Protein 3CIT (pdb70)

CATH classification: 3.30.450.40

Nearest PDB structures (foldseek):
  3cit-assembly1_A-2  TM=1.007E+00  e=3.094E-28  Pseudomonas syringae pv. tomato str. DC3000
  3cit-assembly1_B-2  TM=9.370E-01  e=2.355E-20  Pseudomonas syringae pv. tomato str. DC3000
  3ibj-assembly1_A  TM=6.709E-01  e=6.699E-04  Homo sapiens
  3ibj-assembly1_B  TM=6.164E-01  e=1.720E-03  Homo sapiens
  1mc0-assembly1_A  TM=5.663E-01  e=2.167E-02  Mus musculus

Foldseek 3Di:
DVVVVVVLVVVLVCLQVVLLVCLVVDDLLVLAVLLVSLCPNQDFWKWKWFVPVAIDTRDITHDPVLVVPDDGHDDFPDDAKDWAADPPGQFRIKIWAFEDEPDRTTGMIIIHTDRDDDPPPDVSSRVSSNVSSPSSNHSVVVVVVVVVVVVVD/DVVVVVVLVVLLVCLLVVLVVVVVVDDDLVLQSNLVSLQVSVDFKKFKWFDDCVDIDTSYITDDPVLVVQDDDQQAADKDWAADPPGQFGIKIWHFQCDDDHGGRIIIIHTHRDDDDDDDPVSRVSSNVSSPVVSVVVVVVVVVVVVD

InterPro domains:
  IPR003594 Histidine kinase/HSP90-like ATPase domain [PF02518] (294-387)
  IPR011712 Signal transduction histidine kinase, subgroup 3, dimerisation and phosphoacceptor domain [PF07730] (189-256)
  IPR029016 GAF-like domain superfamily [G3DSA:3.30.450.40] (15-174)
  IPR036890 Histidine kinase/HSP90-like ATPase superfamily [G3DSA:3.30.565.10] (259-387)
  IPR036890 Histidine kinase/HSP90-like ATPase superfamily [SSF55874] (269-386)
  IPR050482 Sensor Histidine Kinase Two-Component System [PTHR24421] (152-389)

Sequence (301 aa):
NAYRQSQSRAARLRLLVDTGQELIQLPPEARKCVLQRACAFVADHGLLLEWGNGVQQTTARHGSKERLSTLETTADPLAIGPQWLERPGTHLPCVLLLPLRGADEEGSFGTLVLANSVAISAPDGEEDIESLQLLATLLAAHLENNRLLEALVARRDNAYRQSQSSRAARRLRLLVDTGQELIQQLPPEARRKCVLQRACAFVADHGLLLEWGANGVQTTARHGSKERLSTLADPLAIGPQWLERPGTHLPCVLLLPLRGADEGSFGTLVLANSVAISAPDGEDIESLQLLATLLAAHLENNRRLLEALV

Structure (mmCIF, N/CA/C/O backbone):
data_3CIT
#
_entry.id   3CIT
#
_cell.length_a   107.471
_cell.length_b   107.471
_cell.length_c   67.698
_cell.angle_alpha   90.000
_cell.angle_beta   90.000
_cell.angle_gamma   120.000
#
_symmetry.space_group_name_H-M   'P 32 2 1'
#
loop_
_entity.id
_entity.type
_entity.pdbx_description
1 polymer 'Sensor histidine kinase'
2 non-polymer 'SULFATE ION'
3 non-polymer 1,2-ETHANEDIOL
4 non-polymer GLYCEROL
5 non-polymer BETA-MERCAPTOETHANOL
6 water water
#
loop_
_atom_site.group_PDB
_atom_site.id
_atom_site.type_symbol
_atom_site.label_atom_id
_atom_site.label_alt_id
_atom_site.label_comp_id
_atom_site.label_asym_id
_atom_site.label_entity_id
_atom_site.label_seq_id
_atom_site.pdbx_PDB_ins_code
_atom_site.Cartn_x
_atom_site.Cartn_y
_atom_site.Cartn_z
_atom_site.occupancy
_atom_site.B_iso_or_equiv
_atom_site.auth_seq_id
_atom_site.auth_comp_id
_atom_site.auth_asym_id
_atom_site.auth_atom_id
_atom_site.pdbx_PDB_model_num
ATOM 1 N N . ASN A 1 2 ? 74.166 64.776 -13.034 1.00 45.68 16 ASN A N 1
ATOM 2 C CA . ASN A 1 2 ? 74.569 66.037 -12.348 1.00 44.95 16 ASN A CA 1
ATOM 3 C C . ASN A 1 2 ? 75.887 65.806 -11.612 1.00 44.67 16 ASN A C 1
ATOM 4 O O . ASN A 1 2 ? 76.005 64.868 -10.813 1.00 44.41 16 ASN A O 1
ATOM 9 N N . ALA A 1 3 ? 76.877 66.654 -11.887 1.00 43.95 17 ALA A N 1
ATOM 10 C CA . ALA A 1 3 ? 78.222 66.477 -11.326 1.00 43.39 17 ALA A CA 1
ATOM 11 C C . ALA A 1 3 ? 78.235 66.564 -9.792 1.00 42.76 17 ALA A C 1
ATOM 12 O O . ALA A 1 3 ? 78.871 65.737 -9.117 1.00 42.25 17 ALA A O 1
ATOM 14 N N . TYR A 1 4 ? 77.550 67.576 -9.256 1.00 41.82 18 TYR A N 1
ATOM 15 C CA . TYR A 1 4 ? 77.512 67.805 -7.815 1.00 41.35 18 TYR A CA 1
ATOM 16 C C . TYR A 1 4 ? 76.905 66.609 -7.091 1.00 39.86 18 TYR A C 1
ATOM 17 O O . TYR A 1 4 ? 77.432 66.162 -6.083 1.00 39.03 18 TYR A O 1
ATOM 26 N N . ARG A 1 5 ? 75.776 66.134 -7.606 1.00 38.18 19 ARG A N 1
ATOM 27 C CA . ARG A 1 5 ? 75.058 65.029 -6.988 1.00 37.53 19 ARG A CA 1
ATOM 28 C C . ARG A 1 5 ? 75.876 63.739 -7.047 1.00 36.34 19 ARG A C 1
ATOM 29 O O . ARG A 1 5 ? 75.925 62.995 -6.072 1.00 35.59 19 ARG A O 1
ATOM 37 N N . GLN A 1 6 ? 76.516 63.481 -8.185 1.00 35.29 20 GLN A N 1
ATOM 38 C CA . GLN A 1 6 ? 77.357 62.294 -8.309 1.00 34.75 20 GLN A CA 1
ATOM 39 C C . GLN A 1 6 ? 78.553 62.368 -7.341 1.00 33.22 20 GLN A C 1
ATOM 40 O O . GLN A 1 6 ? 78.867 61.386 -6.686 1.00 32.09 20 GLN A O 1
ATOM 46 N N . SER A 1 7 ? 79.203 63.529 -7.254 1.00 31.64 21 SER A N 1
ATOM 47 C CA . SER A 1 7 ? 80.306 63.719 -6.283 1.00 30.47 21 SER A CA 1
ATOM 48 C C . SER A 1 7 ? 79.801 63.466 -4.853 1.00 29.21 21 SER A C 1
ATOM 49 O O . SER A 1 7 ? 80.421 62.756 -4.093 1.00 27.82 21 SER A O 1
ATOM 52 N N . GLN A 1 8 ? 78.645 64.019 -4.496 1.00 28.95 22 GLN A N 1
ATOM 53 C CA . GLN A 1 8 ? 78.069 63.790 -3.160 1.00 28.31 22 GLN A CA 1
ATOM 54 C C . GLN A 1 8 ? 77.654 62.319 -2.905 1.00 27.33 22 GLN A C 1
ATOM 55 O O . GLN A 1 8 ? 77.813 61.786 -1.807 1.00 25.71 22 GLN A O 1
ATOM 61 N N . SER A 1 9 ? 77.110 61.662 -3.920 1.00 26.76 23 SER A N 1
ATOM 62 C CA . SER A 1 9 ? 76.829 60.236 -3.792 1.00 26.00 23 SER A CA 1
ATOM 63 C C . SER A 1 9 ? 78.100 59.433 -3.623 1.00 24.56 23 SER A C 1
ATOM 64 O O . SER A 1 9 ? 78.120 58.463 -2.850 1.00 23.10 23 SER A O 1
ATOM 67 N N . ARG A 1 10 ? 79.156 59.826 -4.343 1.00 23.08 24 ARG A N 1
ATOM 68 C CA . ARG A 1 10 ? 80.415 59.131 -4.229 1.00 22.73 24 ARG A CA 1
ATOM 69 C C . ARG A 1 10 ? 81.020 59.346 -2.832 1.00 22.29 24 ARG A C 1
ATOM 70 O O . ARG A 1 10 ? 81.5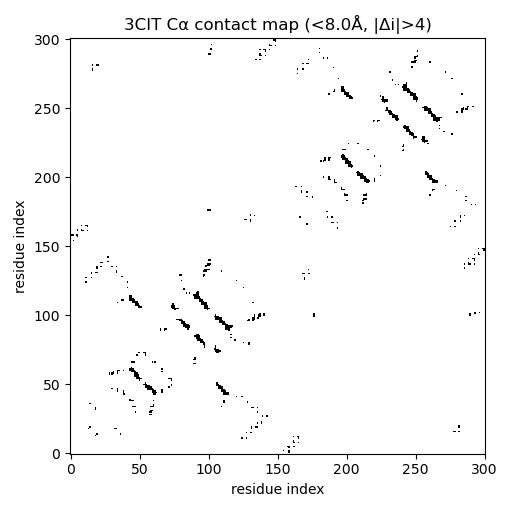63 58.417 -2.255 1.00 22.22 24 ARG A O 1
ATOM 78 N N . ALA A 1 11 ? 80.900 60.543 -2.278 1.00 21.62 25 ALA A N 1
ATOM 79 C CA . ALA A 1 11 ? 81.319 60.770 -0.883 1.00 21.30 25 ALA A CA 1
ATOM 80 C C . ALA A 1 11 ? 80.584 59.839 0.090 1.00 21.27 25 ALA A C 1
ATOM 81 O O . ALA A 1 11 ? 81.215 59.247 0.982 1.00 21.21 25 ALA A O 1
ATOM 83 N N . ALA A 1 12 ? 79.272 59.659 -0.096 1.00 21.55 26 ALA A N 1
ATOM 84 C CA . ALA A 1 12 ? 78.451 58.763 0.760 1.00 21.23 26 ALA A CA 1
ATOM 85 C C . ALA A 1 12 ? 78.871 57.289 0.673 1.00 22.13 26 ALA A C 1
ATOM 86 O O . ALA A 1 12 ? 78.917 56.565 1.697 1.00 20.57 26 ALA A O 1
ATOM 88 N N . ARG A 1 13 ? 79.203 56.847 -0.543 1.00 22.40 27 ARG A N 1
ATOM 89 C CA . ARG A 1 13 ? 79.730 55.481 -0.782 1.00 22.13 27 ARG A CA 1
ATOM 90 C C . ARG A 1 13 ? 81.072 55.288 -0.101 1.00 22.85 27 ARG A C 1
ATOM 91 O O . ARG A 1 13 ? 81.293 54.279 0.578 1.00 22.15 27 ARG A O 1
ATOM 99 N N . LEU A 1 14 ? 81.952 56.286 -0.230 1.00 22.04 28 LEU A N 1
ATOM 100 C CA . LEU A 1 14 ? 83.248 56.236 0.456 1.00 22.47 28 LEU A CA 1
ATOM 101 C C . LEU A 1 14 ? 83.104 56.230 1.979 1.00 22.74 28 LEU A C 1
ATOM 102 O O . LEU A 1 14 ? 83.795 55.480 2.662 1.00 23.06 28 LEU A O 1
ATOM 107 N N . ARG A 1 15 ? 82.216 57.058 2.515 1.00 23.71 29 ARG A N 1
ATOM 108 C CA . ARG A 1 15 ? 81.977 57.053 3.962 1.00 24.74 29 ARG A CA 1
ATOM 109 C C . ARG A 1 15 ? 81.539 55.679 4.426 1.00 24.17 29 ARG A C 1
ATOM 110 O O . ARG A 1 15 ? 82.031 55.185 5.431 1.00 24.39 29 ARG A O 1
ATOM 118 N N . LEU A 1 16 ? 80.595 55.073 3.710 1.00 24.65 30 LEU A N 1
ATOM 119 C CA . LEU A 1 16 ? 80.064 53.743 4.048 1.00 24.70 30 LEU A CA 1
ATOM 120 C C . LEU A 1 16 ? 81.210 52.733 4.135 1.00 24.11 30 LEU A C 1
ATOM 121 O O . LEU A 1 16 ? 81.338 51.980 5.118 1.00 23.56 30 LEU A O 1
ATOM 126 N N . LEU A 1 17 ? 82.040 52.734 3.115 1.00 22.27 31 LEU A N 1
ATOM 127 C CA . LEU A 1 17 ? 83.138 51.785 2.998 1.00 22.36 31 LEU A CA 1
ATOM 128 C C . LEU A 1 17 ? 84.260 52.021 4.033 1.00 21.78 31 LEU A C 1
ATOM 129 O O . LEU A 1 17 ? 84.639 51.094 4.738 1.00 22.83 31 LEU A O 1
ATOM 134 N N . VAL A 1 18 ? 84.790 53.237 4.097 1.00 22.57 32 VAL A N 1
ATOM 135 C CA . VAL A 1 18 ? 85.859 53.558 5.036 1.00 22.86 32 VAL A CA 1
ATOM 136 C C . VAL A 1 18 ? 85.376 53.409 6.469 1.00 23.75 32 VAL A C 1
ATOM 137 O O . VAL A 1 18 ? 86.009 52.712 7.270 1.00 24.60 32 VAL A O 1
ATOM 141 N N . ASP A 1 19 ? 84.234 53.998 6.795 1.00 24.47 33 ASP A N 1
ATOM 142 C CA . ASP A 1 19 ? 83.750 53.960 8.159 1.00 25.43 33 ASP A CA 1
ATOM 143 C C . ASP A 1 19 ? 83.408 52.537 8.613 1.00 26.10 33 ASP A C 1
ATOM 144 O O . ASP A 1 19 ? 83.789 52.125 9.717 1.00 25.01 33 ASP A O 1
ATOM 149 N N . THR A 1 20 ? 82.703 51.784 7.776 1.00 25.86 34 THR A N 1
ATOM 150 C CA . THR A 1 20 ? 82.327 50.414 8.157 1.00 26.58 34 THR A CA 1
ATOM 151 C C . THR A 1 20 ? 83.544 49.467 8.130 1.00 27.47 34 THR A C 1
ATOM 152 O O . THR A 1 20 ? 83.718 48.604 9.001 1.00 26.16 34 THR A O 1
ATOM 156 N N . GLY A 1 21 ? 84.411 49.650 7.156 1.00 28.25 35 GLY A N 1
ATOM 157 C CA . GLY A 1 21 ? 85.609 48.850 7.080 1.00 30.40 35 GLY A CA 1
ATOM 158 C C . GLY A 1 21 ? 86.503 49.048 8.290 1.00 31.51 35 GLY A C 1
ATOM 159 O O . GLY A 1 21 ? 87.124 48.084 8.745 1.00 33.53 35 GLY A O 1
ATOM 160 N N . GLN A 1 22 ? 86.559 50.272 8.812 1.00 32.09 36 GLN A N 1
ATOM 161 C CA . GLN A 1 22 ? 87.356 50.593 10.007 1.00 33.81 36 GLN A CA 1
ATOM 162 C C . GLN A 1 22 ? 86.744 49.896 11.213 1.00 33.98 36 GLN A C 1
ATOM 163 O O . GLN A 1 22 ? 87.455 49.341 12.066 1.00 34.44 36 GLN A O 1
ATOM 169 N N . GLU A 1 23 ? 85.424 49.932 11.292 1.00 33.85 37 GLU A N 1
ATOM 170 C CA . GLU A 1 23 ? 84.719 49.382 12.438 1.00 34.39 37 GLU A CA 1
ATOM 171 C C . GLU A 1 23 ? 84.717 47.878 12.512 1.00 33.62 37 GLU A C 1
ATOM 172 O O . GLU A 1 23 ? 84.736 47.333 13.608 1.00 32.28 37 GLU A O 1
ATOM 178 N N . LEU A 1 24 ? 84.679 47.208 11.358 1.00 33.03 38 LEU A N 1
ATOM 179 C CA . LEU A 1 24 ? 84.754 45.750 11.327 1.00 33.81 38 LEU A CA 1
ATOM 180 C C . LEU A 1 24 ? 85.965 45.221 12.073 1.00 34.21 38 LEU A C 1
ATOM 181 O O . LEU A 1 24 ? 85.881 44.165 12.678 1.00 34.81 38 LEU A O 1
ATOM 186 N N . ILE A 1 25 ? 87.069 45.963 12.028 1.00 34.99 39 ILE A N 1
ATOM 187 C CA . ILE A 1 25 ? 88.313 45.563 12.673 1.00 35.64 39 ILE A CA 1
ATOM 188 C C . ILE A 1 25 ? 88.058 45.470 14.188 1.00 36.19 39 ILE A C 1
ATOM 189 O O . ILE A 1 25 ? 88.497 44.535 14.851 1.00 37.44 39 ILE A O 1
ATOM 194 N N . GLN A 1 26 ? 87.298 46.431 14.704 1.00 36.04 40 GLN A N 1
ATOM 195 C CA . GLN A 1 26 ? 87.010 46.559 16.143 1.00 35.52 40 GLN A CA 1
ATOM 196 C C . GLN A 1 26 ? 86.012 45.559 16.758 1.00 35.06 40 GLN A C 1
ATOM 197 O O . GLN A 1 26 ? 86.031 45.340 17.980 1.00 34.09 40 GLN A O 1
ATOM 203 N N . LEU A 1 27 ? 85.142 44.975 15.940 1.00 33.89 41 LEU A N 1
ATOM 204 C CA . LEU A 1 27 ? 83.961 44.257 16.428 1.00 33.91 41 LEU A CA 1
ATOM 205 C C . LEU A 1 27 ? 84.081 42.729 16.418 1.00 34.04 41 LEU A C 1
ATOM 206 O O . LEU A 1 27 ? 84.738 42.159 15.540 1.00 33.98 41 LEU A O 1
ATOM 211 N N . PRO A 1 28 ? 83.375 42.053 17.356 1.00 33.68 42 PRO A N 1
ATOM 212 C CA . PRO A 1 28 ? 83.240 40.608 17.290 1.00 33.54 42 PRO A CA 1
ATOM 213 C C . PRO A 1 28 ? 82.322 40.186 16.143 1.00 33.66 42 PRO A C 1
ATOM 214 O O . PRO A 1 28 ? 81.499 40.987 15.699 1.00 32.90 42 PRO A O 1
ATOM 218 N N . PRO A 1 29 ? 82.436 38.926 15.692 1.00 33.67 43 PRO A N 1
ATOM 219 C CA . PRO A 1 29 ? 81.679 38.430 14.542 1.00 33.47 43 PRO A CA 1
ATOM 220 C C . PRO A 1 29 ? 80.182 38.706 14.539 1.00 33.39 43 PRO A C 1
ATOM 221 O O . PRO A 1 29 ? 79.670 39.139 13.513 1.00 32.45 43 PRO A O 1
ATOM 225 N N . GLU A 1 30 ? 79.471 38.473 15.644 1.00 32.36 44 GLU A N 1
ATOM 226 C CA . GLU A 1 30 ? 78.029 38.731 15.617 1.00 33.02 44 GLU A CA 1
ATOM 227 C C . GLU A 1 30 ? 77.744 40.203 15.384 1.00 31.29 44 GLU A C 1
ATOM 228 O O . GLU A 1 30 ? 76.824 40.549 14.616 1.00 30.79 44 GLU A O 1
ATOM 234 N N . ALA A 1 31 ? 78.541 41.056 16.034 1.00 29.55 45 ALA A N 1
ATOM 235 C CA . ALA A 1 31 ? 78.427 42.500 15.859 1.00 28.70 45 ALA A CA 1
ATOM 236 C C . ALA A 1 31 ? 78.791 42.919 14.441 1.00 27.90 45 ALA A C 1
ATOM 237 O O . ALA A 1 31 ? 78.143 43.808 13.876 1.00 27.16 45 ALA A O 1
ATOM 247 N N . ARG A 1 33 ? 78.381 41.202 11.697 1.00 26.17 47 ARG A N 1
ATOM 248 C CA . ARG A 1 33 ? 77.309 40.789 10.804 1.00 26.37 47 ARG A CA 1
ATOM 249 C C . ARG A 1 33 ? 76.113 41.741 10.874 1.00 26.16 47 ARG A C 1
ATOM 250 O O . ARG A 1 33 ? 75.626 42.195 9.858 1.00 24.51 47 ARG A O 1
ATOM 258 N N . LYS A 1 34 ? 75.669 42.054 12.080 1.00 26.91 48 LYS A N 1
ATOM 259 C CA . LYS A 1 34 ? 74.564 43.004 12.269 1.00 27.93 48 LYS A CA 1
ATOM 260 C C . LYS A 1 34 ? 74.892 44.386 11.744 1.00 26.46 48 LYS A C 1
ATOM 261 O O . LYS A 1 34 ? 74.037 45.037 11.186 1.00 25.84 48 LYS A O 1
ATOM 267 N N . CYS A 1 35 ? 76.125 44.830 11.922 1.00 26.18 49 CYS A N 1
ATOM 268 C CA . CYS A 1 35 ? 76.523 46.173 11.492 1.00 25.66 49 CYS A CA 1
ATOM 269 C C . CYS A 1 35 ? 76.447 46.294 9.975 1.00 23.74 49 CYS A C 1
ATOM 270 O O . CYS A 1 35 ? 75.859 47.236 9.446 1.00 23.09 49 CYS A O 1
ATOM 273 N N . VAL A 1 36 ? 77.049 45.337 9.283 1.00 21.36 50 VAL A N 1
ATOM 274 C CA . VAL A 1 36 ? 77.068 45.373 7.835 1.00 21.84 50 VAL A CA 1
ATOM 275 C C . VAL A 1 36 ? 75.665 45.214 7.291 1.00 21.22 50 VAL A C 1
ATOM 276 O O . VAL A 1 36 ? 75.267 45.941 6.385 1.00 20.58 50 VAL A O 1
ATOM 280 N N . LEU A 1 37 ? 74.884 44.280 7.827 1.00 22.47 51 LEU A N 1
ATOM 281 C CA . LEU A 1 37 ? 73.537 44.114 7.289 1.00 22.83 51 LEU A CA 1
ATOM 282 C C . LEU A 1 37 ? 72.683 45.380 7.475 1.00 22.51 51 LEU A C 1
ATOM 283 O O . LEU A 1 37 ? 72.059 45.866 6.512 1.00 23.91 51 LEU A O 1
ATOM 288 N N . GLN A 1 38 ? 72.685 45.939 8.678 1.00 23.41 52 GLN A N 1
ATOM 289 C CA . GLN A 1 38 ? 71.907 47.130 8.966 1.00 24.69 52 GLN A CA 1
ATOM 290 C C . GLN A 1 38 ? 72.319 48.300 8.086 1.00 23.94 52 GLN A C 1
ATOM 291 O O . GLN A 1 38 ? 71.464 49.009 7.502 1.00 24.23 52 GLN A O 1
ATOM 297 N N . ARG A 1 39 ? 73.623 48.522 7.981 1.00 23.24 53 ARG A N 1
ATOM 298 C CA . ARG A 1 39 ? 74.115 49.642 7.160 1.00 23.11 53 ARG A CA 1
ATOM 299 C C . ARG A 1 39 ? 73.835 49.465 5.672 1.00 22.42 53 ARG A C 1
ATOM 300 O O . ARG A 1 39 ? 73.515 50.440 4.983 1.00 21.39 53 ARG A O 1
ATOM 308 N N . ALA A 1 40 ? 73.974 48.228 5.178 1.00 21.43 54 ALA A N 1
ATOM 309 C CA . ALA A 1 40 ? 73.707 47.915 3.793 1.00 21.53 54 ALA A CA 1
ATOM 310 C C . ALA A 1 40 ? 72.228 48.141 3.481 1.00 21.02 54 ALA A C 1
ATOM 311 O O . ALA A 1 40 ? 71.900 48.813 2.510 1.00 21.89 54 ALA A O 1
ATOM 313 N N . CYS A 1 41 ? 71.330 47.613 4.310 1.00 21.49 55 CYS A N 1
ATOM 314 C CA . CYS A 1 41 ? 69.902 47.866 4.124 1.00 21.54 55 CYS A CA 1
ATOM 315 C C . CYS A 1 41 ? 69.565 49.363 4.106 1.00 22.02 55 CYS A C 1
ATOM 316 O O . CYS A 1 41 ? 68.851 49.815 3.209 1.00 24.21 55 CYS A O 1
ATOM 319 N N . ALA A 1 42 ? 70.090 50.126 5.057 1.00 21.17 56 ALA A N 1
ATOM 320 C CA . ALA A 1 42 ? 69.819 51.547 5.149 1.00 21.61 56 ALA A CA 1
ATOM 321 C C . ALA A 1 42 ? 70.333 52.290 3.928 1.00 22.24 56 ALA A C 1
ATOM 322 O O . ALA A 1 42 ? 69.668 53.206 3.417 1.00 21.89 56 ALA A O 1
ATOM 324 N N . PHE A 1 43 ? 71.505 51.876 3.460 1.00 21.19 57 PHE A N 1
ATOM 325 C CA . PHE A 1 43 ? 72.224 52.586 2.395 1.00 21.77 57 PHE A CA 1
ATOM 326 C C . PHE A 1 43 ? 71.402 52.660 1.116 1.00 20.98 57 PHE A C 1
ATOM 327 O O . PHE A 1 43 ? 71.395 53.671 0.441 1.00 20.89 57 PHE A O 1
ATOM 335 N N . VAL A 1 44 ? 70.666 51.595 0.828 1.00 21.14 58 VAL A N 1
ATOM 336 C CA . VAL A 1 44 ? 69.851 51.521 -0.389 1.00 21.54 58 VAL A CA 1
ATOM 337 C C . VAL A 1 44 ? 68.344 51.496 -0.106 1.00 21.71 58 VAL A C 1
ATOM 338 O O . VAL A 1 44 ? 67.557 51.171 -0.992 1.00 22.08 58 VAL A O 1
ATOM 342 N N . ALA A 1 45 ? 67.972 51.850 1.119 1.00 21.79 59 ALA A N 1
ATOM 343 C CA . ALA A 1 45 ? 66.592 51.977 1.548 1.00 22.38 59 ALA A CA 1
ATOM 344 C C . ALA A 1 45 ? 65.820 50.675 1.271 1.00 22.63 59 ALA A C 1
ATOM 345 O O . ALA A 1 45 ? 64.703 50.708 0.776 1.00 23.96 59 ALA A O 1
ATOM 355 N N . ASP A 1 47 ? 64.137 47.412 3.094 1.00 22.50 61 ASP A N 1
ATOM 356 C CA . ASP A 1 47 ? 63.598 47.250 4.444 1.00 22.06 61 ASP A CA 1
ATOM 357 C C . ASP A 1 47 ? 63.779 45.894 5.097 1.00 22.04 61 ASP A C 1
ATOM 358 O O . ASP A 1 47 ? 63.401 45.741 6.252 1.00 20.33 61 ASP A O 1
ATOM 363 N N . HIS A 1 48 ? 64.381 44.932 4.384 1.00 20.16 62 HIS A N 1
ATOM 364 C CA . HIS A 1 48 ? 64.662 43.597 4.929 1.00 21.36 62 HIS A CA 1
ATOM 365 C C . HIS A 1 48 ? 66.035 43.133 4.486 1.00 21.31 62 HIS A C 1
ATOM 366 O O . HIS A 1 48 ? 66.548 43.567 3.452 1.00 20.83 62 HIS A O 1
ATOM 373 N N . GLY A 1 49 ? 66.608 42.214 5.251 1.00 22.15 63 GLY A N 1
ATOM 374 C CA . GLY A 1 49 ? 67.838 41.595 4.839 1.00 20.87 63 GLY A CA 1
ATOM 375 C C . GLY A 1 49 ? 68.204 40.442 5.715 1.00 21.39 63 GLY A C 1
ATOM 376 O O . GLY A 1 49 ? 67.711 40.290 6.847 1.00 20.70 63 GLY A O 1
ATOM 377 N N . LEU A 1 50 ? 69.039 39.582 5.179 1.00 20.97 64 LEU A N 1
ATOM 378 C CA . LEU A 1 50 ? 69.656 38.576 5.998 1.00 21.89 64 LEU A CA 1
ATOM 379 C C . LEU A 1 50 ? 71.065 38.269 5.492 1.00 20.98 64 LEU A C 1
ATOM 380 O O . LEU A 1 50 ? 71.464 38.674 4.394 1.00 20.25 64 LEU A O 1
ATOM 385 N N . LEU A 1 51 ? 71.808 37.570 6.331 1.00 21.17 65 LEU A N 1
ATOM 386 C CA . LEU A 1 51 ? 73.100 37.028 5.974 1.00 21.54 65 LEU A CA 1
ATOM 387 C C . LEU A 1 51 ? 73.041 35.501 6.069 1.00 21.65 65 LEU A C 1
ATOM 388 O O . LEU A 1 51 ? 72.583 34.937 7.071 1.00 21.75 65 LEU A O 1
ATOM 393 N N . LEU A 1 52 ? 73.484 34.844 5.000 1.00 21.85 66 LEU A N 1
ATOM 394 C CA . LEU A 1 52 ? 73.512 33.394 4.918 1.00 21.47 66 LEU A CA 1
ATOM 395 C C . LEU A 1 52 ? 74.961 32.971 4.891 1.00 21.68 66 LEU A C 1
ATOM 396 O O . LEU A 1 52 ? 75.756 33.577 4.185 1.00 20.74 66 LEU A O 1
ATOM 401 N N . GLU A 1 53 ? 75.304 31.931 5.634 1.00 21.78 67 GLU A N 1
ATOM 402 C CA . GLU A 1 53 ? 76.642 31.366 5.598 1.00 23.49 67 GLU A CA 1
ATOM 403 C C . GLU A 1 53 ? 76.573 29.840 5.576 1.00 23.70 67 GLU A C 1
ATOM 404 O O . GLU A 1 53 ? 75.655 29.240 6.139 1.00 23.26 67 GLU A O 1
ATOM 410 N N . TRP A 1 54 ? 77.520 29.230 4.878 1.00 24.42 68 TRP A N 1
ATOM 411 C CA . TRP A 1 54 ? 77.583 27.762 4.750 1.00 26.37 68 TRP A CA 1
ATOM 412 C C . TRP A 1 54 ? 79.037 27.283 4.742 1.00 27.53 68 TRP A C 1
ATOM 413 O O . TRP A 1 54 ? 79.938 28.043 4.487 1.00 28.07 68 TRP A O 1
ATOM 424 N N . GLY A 1 55 ? 79.251 26.015 5.037 1.00 29.85 69 GLY A N 1
ATOM 425 C CA . GLY A 1 55 ? 80.591 25.420 5.043 1.00 30.72 69 GLY A CA 1
ATOM 426 C C . GLY A 1 55 ? 80.603 24.270 4.051 1.00 32.74 69 GLY A C 1
ATOM 427 O O . GLY A 1 55 ? 79.854 24.330 3.046 1.00 34.95 69 GLY A O 1
ATOM 428 N N . ASN A 1 58 ? 76.843 23.139 9.758 1.00 40.54 72 ASN A N 1
ATOM 429 C CA . ASN A 1 58 ? 76.598 22.411 8.505 1.00 39.62 72 ASN A CA 1
ATOM 430 C C . ASN A 1 58 ? 75.389 22.958 7.732 1.00 39.52 72 ASN A C 1
ATOM 431 O O . ASN A 1 58 ? 74.371 23.355 8.326 1.00 40.87 72 ASN A O 1
ATOM 433 N N . GLY A 1 59 ? 75.504 22.960 6.400 1.00 37.79 73 GLY A N 1
ATOM 434 C CA . GLY A 1 59 ? 74.459 23.477 5.514 1.00 36.22 73 GLY A CA 1
ATOM 435 C C . GLY A 1 59 ? 74.373 24.978 5.654 1.00 33.57 73 GLY A C 1
ATOM 436 O O . GLY A 1 59 ? 75.288 25.606 6.186 1.00 33.05 73 GLY A O 1
ATOM 437 N N . VAL A 1 60 ? 73.262 25.547 5.212 1.00 31.01 74 VAL A N 1
ATOM 438 C CA . VAL A 1 60 ? 73.098 26.999 5.229 1.00 29.01 74 VAL A CA 1
ATOM 439 C C . VAL A 1 60 ? 72.571 27.433 6.588 1.00 28.14 74 VAL A C 1
ATOM 440 O O . VAL A 1 60 ? 71.627 26.830 7.127 1.00 28.07 74 VAL A O 1
ATOM 444 N N A GLN A 1 61 ? 73.185 28.457 7.151 0.60 27.23 75 GLN A N 1
ATOM 445 N N B GLN A 1 61 ? 73.236 28.428 7.167 0.40 27.24 75 GLN A N 1
ATOM 446 C CA A GLN A 1 61 ? 72.732 29.038 8.402 0.60 26.81 75 GLN A CA 1
ATOM 447 C CA B GLN A 1 61 ? 72.796 29.087 8.393 0.40 26.85 75 GLN A CA 1
ATOM 448 C C A GLN A 1 61 ? 72.488 30.530 8.173 0.60 26.18 75 GLN A C 1
ATOM 449 C C B GLN A 1 61 ? 72.416 30.525 8.056 0.40 26.16 75 GLN A C 1
ATOM 450 O O A GLN A 1 61 ? 73.276 31.175 7.504 0.60 24.57 75 GLN A O 1
ATOM 451 O O B GLN A 1 61 ? 73.032 31.130 7.189 0.40 25.15 75 GLN A O 1
ATOM 462 N N . THR A 1 62 ? 71.393 31.043 8.734 1.00 25.41 76 THR A N 1
ATOM 463 C CA . THR A 1 62 ? 71.055 32.463 8.700 1.00 25.54 76 THR A CA 1
ATOM 464 C C . THR A 1 62 ? 71.716 33.097 9.915 1.00 24.93 76 THR A C 1
ATOM 465 O O . THR A 1 62 ? 71.371 32.787 11.044 1.00 24.32 76 THR A O 1
ATOM 469 N N . THR A 1 63 ? 72.710 33.943 9.696 1.00 23.87 77 THR A N 1
ATOM 470 C CA . THR A 1 63 ? 73.534 34.432 10.780 1.00 23.69 77 THR A CA 1
ATOM 471 C C . THR A 1 63 ? 73.225 35.849 11.247 1.00 24.28 77 THR A C 1
ATOM 472 O O . THR A 1 63 ? 73.785 36.313 12.253 1.00 25.35 77 THR A O 1
ATOM 476 N N . ALA A 1 64 ? 72.370 36.553 10.516 1.00 23.77 78 ALA A N 1
ATOM 477 C CA . ALA A 1 64 ? 71.912 37.902 10.865 1.00 23.52 78 ALA A CA 1
ATOM 478 C C . ALA A 1 64 ? 70.628 38.177 10.094 1.00 23.67 78 ALA A C 1
ATOM 479 O O . ALA A 1 64 ? 70.419 37.612 9.023 1.00 21.54 78 ALA A O 1
ATOM 481 N N . ARG A 1 65 ? 69.753 38.992 10.676 1.00 23.16 79 ARG A N 1
ATOM 482 C CA . ARG A 1 65 ? 68.480 39.353 10.047 1.00 24.07 79 ARG A CA 1
ATOM 483 C C . ARG A 1 65 ? 68.196 40.801 10.320 1.00 23.21 79 ARG A C 1
ATOM 484 O O . ARG A 1 65 ? 68.577 41.332 11.362 1.00 22.71 79 ARG A O 1
ATOM 492 N N . HIS A 1 66 ? 67.473 41.409 9.410 1.00 21.90 80 HIS A N 1
ATOM 493 C CA . HIS A 1 66 ? 67.018 42.761 9.546 1.00 22.36 80 HIS A CA 1
ATOM 494 C C . HIS A 1 66 ? 65.626 42.841 8.958 1.00 22.52 80 HIS A C 1
ATOM 495 O O . HIS A 1 66 ? 65.392 42.331 7.866 1.00 22.15 80 HIS A O 1
ATOM 502 N N . GLY A 1 67 ? 64.675 43.404 9.697 1.00 21.65 81 GLY A N 1
ATOM 503 C CA . GLY A 1 67 ? 63.295 43.457 9.221 1.00 22.24 81 GLY A CA 1
ATOM 504 C C . GLY A 1 67 ? 62.491 42.249 9.673 1.00 22.57 81 GLY A C 1
ATOM 505 O O . GLY A 1 67 ? 62.988 41.392 10.398 1.00 22.51 81 GLY A O 1
ATOM 506 N N . SER A 1 68 ? 61.243 42.169 9.254 1.00 23.44 82 SER A N 1
ATOM 507 C CA . SER A 1 68 ? 60.358 41.171 9.825 1.00 25.02 82 SER A CA 1
ATOM 508 C C . SER A 1 68 ? 60.828 39.764 9.500 1.00 24.44 82 SER A C 1
ATOM 509 O O . SER A 1 68 ? 61.041 39.419 8.343 1.00 23.34 82 SER A O 1
ATOM 512 N N . LYS A 1 69 ? 60.937 38.946 10.546 1.00 24.01 83 LYS A N 1
ATOM 513 C CA . LYS A 1 69 ? 61.338 37.563 10.389 1.00 24.83 83 LYS A CA 1
ATOM 514 C C . LYS A 1 69 ? 60.306 36.790 9.558 1.00 23.66 83 LYS A C 1
ATOM 515 O O . LYS A 1 69 ? 60.674 35.874 8.821 1.00 23.48 83 LYS A O 1
ATOM 521 N N . GLU A 1 70 ? 59.043 37.197 9.657 1.00 23.13 84 GLU A N 1
ATOM 522 C CA . GLU A 1 70 ? 57.938 36.605 8.903 1.00 23.09 84 GLU A CA 1
ATOM 523 C C . GLU A 1 70 ? 58.218 36.705 7.401 1.00 21.54 84 GLU A C 1
ATOM 524 O O . GLU A 1 70 ? 58.210 35.695 6.689 1.00 19.62 84 GLU A O 1
ATOM 530 N N . ARG A 1 71 ? 58.494 37.909 6.905 1.00 21.00 85 ARG A N 1
ATOM 531 C CA . ARG A 1 71 ? 58.738 38.078 5.475 1.00 21.89 85 ARG A CA 1
ATOM 532 C C . ARG A 1 71 ? 60.074 37.463 5.096 1.00 20.30 85 ARG A C 1
ATOM 533 O O . ARG A 1 71 ? 60.196 36.822 4.029 1.00 19.59 85 ARG A O 1
ATOM 541 N N . LEU A 1 72 ? 61.069 37.587 5.971 1.00 20.05 86 LEU A N 1
ATOM 542 C CA . LEU A 1 72 ? 62.384 36.984 5.681 1.00 21.16 86 LEU A CA 1
ATOM 543 C C . LEU A 1 72 ? 62.266 35.463 5.447 1.00 20.42 86 LEU A C 1
ATOM 544 O O . LEU A 1 72 ? 62.975 34.939 4.582 1.00 21.07 86 LEU A O 1
ATOM 549 N N . SER A 1 73 ? 61.343 34.801 6.155 1.00 20.95 87 SER A N 1
ATOM 550 C CA . SER A 1 73 ? 61.175 33.331 6.059 1.00 21.13 87 SER A CA 1
ATOM 551 C C . SER A 1 73 ? 60.788 32.875 4.656 1.00 21.24 87 SER A C 1
ATOM 552 O O . SER A 1 73 ? 60.970 31.700 4.300 1.00 20.63 87 SER A O 1
ATOM 555 N N . THR A 1 74 ? 60.207 33.783 3.879 1.00 21.54 88 THR A N 1
ATOM 556 C CA . THR A 1 74 ? 59.724 33.473 2.534 1.00 22.08 88 THR A CA 1
ATOM 557 C C . THR A 1 74 ? 60.841 33.351 1.514 1.00 26.01 88 THR A C 1
ATOM 558 O O . THR A 1 74 ? 60.628 32.836 0.433 1.00 27.67 88 THR A O 1
ATOM 562 N N . LEU A 1 75 ? 62.019 33.835 1.843 1.00 27.81 89 LEU A N 1
ATOM 563 C CA . LEU A 1 75 ? 63.168 33.720 0.952 1.00 29.96 89 LEU A CA 1
ATOM 564 C C . LEU A 1 75 ? 63.781 32.321 0.995 1.00 32.36 89 LEU A C 1
ATOM 565 O O . LEU A 1 75 ? 63.956 31.717 2.063 1.00 31.09 89 LEU A O 1
ATOM 570 N N . GLU A 1 76 ? 64.103 31.821 -0.195 1.00 35.41 90 GLU A N 1
ATOM 571 C CA . GLU A 1 76 ? 64.906 30.613 -0.333 1.00 37.43 90 GLU A CA 1
ATOM 572 C C . GLU A 1 76 ? 66.266 30.833 0.293 1.00 36.76 90 GLU A C 1
ATOM 573 O O . GLU A 1 76 ? 66.789 31.941 0.291 1.00 37.16 90 GLU A O 1
ATOM 579 N N . THR A 1 77 ? 66.831 29.786 0.872 1.00 36.07 91 THR A N 1
ATOM 580 C CA . THR A 1 77 ? 68.124 29.910 1.509 1.00 35.97 91 THR A CA 1
ATOM 581 C C . THR A 1 77 ? 69.025 28.797 0.980 1.00 36.00 91 THR A C 1
ATOM 582 O O . THR A 1 77 ? 69.350 27.856 1.696 1.00 37.08 91 THR A O 1
ATOM 586 N N . THR A 1 78 ? 69.405 28.888 -0.286 1.00 35.26 92 THR A N 1
ATOM 587 C CA . THR A 1 78 ? 70.240 27.843 -0.895 1.00 34.80 92 THR A CA 1
ATOM 588 C C . THR A 1 78 ? 71.682 28.295 -0.930 1.00 32.48 92 THR A C 1
ATOM 589 O O . THR A 1 78 ? 71.954 29.475 -1.196 1.00 32.27 92 THR A O 1
ATOM 593 N N . ALA A 1 79 ? 72.607 27.376 -0.651 1.00 29.28 93 ALA A N 1
ATOM 594 C CA . ALA A 1 79 ? 74.021 27.675 -0.818 1.00 28.13 93 ALA A CA 1
ATOM 595 C C . ALA A 1 79 ? 74.322 27.983 -2.283 1.00 27.27 93 ALA A C 1
ATOM 596 O O . ALA A 1 79 ? 73.799 27.344 -3.177 1.00 25.80 93 ALA A O 1
ATOM 598 N N . ASP A 1 80 ? 75.184 28.966 -2.513 1.00 26.60 94 ASP A N 1
ATOM 599 C CA . ASP A 1 80 ? 75.470 29.484 -3.851 1.00 26.54 94 ASP A CA 1
ATOM 600 C C . ASP A 1 80 ? 77.015 29.702 -3.919 1.00 25.92 94 ASP A C 1
ATOM 601 O O . ASP A 1 80 ? 77.468 30.831 -4.018 1.00 25.55 94 ASP A O 1
ATOM 606 N N . PRO A 1 81 ? 77.812 28.611 -3.807 1.00 24.48 95 PRO A N 1
ATOM 607 C CA . PRO A 1 81 ? 79.276 28.690 -3.728 1.00 24.73 95 PRO A CA 1
ATOM 608 C C . PRO A 1 81 ? 79.962 29.184 -5.018 1.00 23.87 95 PRO A C 1
ATOM 609 O O . PRO A 1 81 ? 81.084 29.717 -4.982 1.00 22.58 95 PRO A O 1
ATOM 613 N N . LEU A 1 82 ? 79.255 29.066 -6.134 1.00 22.80 96 LEU A N 1
ATOM 614 C CA . LEU A 1 82 ? 79.826 29.449 -7.418 1.00 23.34 96 LEU A CA 1
ATOM 615 C C . LEU A 1 82 ? 79.703 30.915 -7.763 1.00 22.45 96 LEU A C 1
ATOM 616 O O . LEU A 1 82 ? 80.416 31.393 -8.649 1.00 21.84 96 LEU A O 1
ATOM 621 N N . ALA A 1 83 ? 78.828 31.627 -7.060 1.00 21.73 97 ALA A N 1
ATOM 622 C CA . ALA A 1 83 ? 78.452 32.975 -7.432 1.00 22.78 97 ALA A CA 1
ATOM 623 C C . ALA A 1 83 ? 79.624 33.952 -7.451 1.00 22.95 97 ALA A C 1
ATOM 624 O O . ALA A 1 83 ? 80.427 34.018 -6.513 1.00 21.44 97 ALA A O 1
ATOM 626 N N . ILE A 1 84 ? 79.706 34.702 -8.549 1.00 23.45 98 ILE A N 1
ATOM 627 C CA . ILE A 1 84 ? 80.675 35.774 -8.697 1.00 24.81 98 ILE A CA 1
ATOM 628 C C . ILE A 1 84 ? 79.829 37.053 -8.878 1.00 24.99 98 ILE A C 1
ATOM 629 O O . ILE A 1 84 ? 79.091 37.217 -9.848 1.00 27.58 98 ILE A O 1
ATOM 634 N N . GLY A 1 85 ? 79.939 37.984 -7.984 1.00 26.28 99 GLY A N 1
ATOM 635 C CA . GLY A 1 85 ? 79.250 39.227 -8.208 1.00 25.03 99 GLY A CA 1
ATOM 636 C C . GLY A 1 85 ? 77.767 39.134 -7.900 1.00 23.42 99 GLY A C 1
ATOM 637 O O . GLY A 1 85 ? 77.220 38.067 -7.581 1.00 24.09 99 GLY A O 1
ATOM 638 N N . PRO A 1 86 ? 77.123 40.270 -7.970 1.00 22.73 100 PRO A N 1
ATOM 639 C CA . PRO A 1 86 ? 75.780 40.402 -7.472 1.00 21.59 100 PRO A CA 1
ATOM 640 C C . PRO A 1 86 ? 74.725 39.822 -8.399 1.00 19.79 100 PRO A C 1
ATOM 641 O O . PRO A 1 86 ? 75.029 39.404 -9.513 1.00 17.51 100 PRO A O 1
ATOM 645 N N . GLN A 1 87 ? 73.504 39.810 -7.900 1.00 19.91 101 GLN A N 1
ATOM 646 C CA . GLN A 1 87 ? 72.334 39.426 -8.682 1.00 19.94 101 GLN A CA 1
ATOM 647 C C . GLN A 1 87 ? 71.150 40.248 -8.156 1.00 19.63 101 GLN A C 1
ATOM 648 O O . GLN A 1 87 ? 70.898 40.299 -6.932 1.00 20.19 101 GLN A O 1
ATOM 654 N N . TRP A 1 88 ? 70.417 40.856 -9.070 1.00 20.03 102 TRP A N 1
ATOM 655 C CA . TRP A 1 88 ? 69.157 41.540 -8.746 1.00 19.61 102 TRP A CA 1
ATOM 656 C C . TRP A 1 88 ? 68.005 40.671 -9.167 1.00 20.43 102 TRP A C 1
ATOM 657 O O . TRP A 1 88 ? 67.958 40.238 -10.317 1.00 22.57 102 TRP A O 1
ATOM 668 N N . LEU A 1 89 ? 67.060 40.438 -8.271 1.00 19.65 103 LEU A N 1
ATOM 669 C CA . LEU A 1 89 ? 65.933 39.583 -8.554 1.00 20.09 103 LEU A CA 1
ATOM 670 C C . LEU A 1 89 ? 64.610 40.323 -8.384 1.00 20.31 103 LEU A C 1
ATOM 671 O O . LEU A 1 89 ? 64.439 41.053 -7.415 1.00 20.51 103 LEU A O 1
ATOM 676 N N . GLU A 1 90 ? 63.697 40.123 -9.333 1.00 19.86 104 GLU A N 1
ATOM 677 C CA . GLU A 1 90 ? 62.310 40.593 -9.227 1.00 20.49 104 GLU A CA 1
ATOM 678 C C . GLU A 1 90 ? 61.459 39.353 -8.985 1.00 21.16 104 GLU A C 1
ATOM 679 O O . GLU A 1 90 ? 61.552 38.392 -9.734 1.00 20.89 104 GLU A O 1
ATOM 685 N N . ARG A 1 91 ? 60.610 39.409 -7.973 1.00 21.00 105 ARG A N 1
ATOM 686 C CA . ARG A 1 91 ? 59.778 38.304 -7.559 1.00 21.78 105 ARG A CA 1
ATOM 687 C C . ARG A 1 91 ? 58.346 38.862 -7.416 1.00 21.51 105 ARG A C 1
ATOM 688 O O . ARG A 1 91 ? 57.846 39.096 -6.323 1.00 19.76 105 ARG A O 1
ATOM 696 N N . PRO A 1 92 ? 57.706 39.138 -8.547 1.00 22.66 106 PRO A N 1
ATOM 697 C CA . PRO A 1 92 ? 56.432 39.856 -8.515 1.00 22.95 106 PRO A CA 1
ATOM 698 C C . PRO A 1 92 ? 55.340 39.163 -7.692 1.00 21.70 106 PRO A C 1
ATOM 699 O O . PRO A 1 92 ? 55.209 37.953 -7.729 1.00 22.11 106 PRO A O 1
ATOM 703 N N . GLY A 1 93 ? 54.603 39.949 -6.914 1.00 22.65 107 GLY A N 1
ATOM 704 C CA . GLY A 1 93 ? 53.461 39.443 -6.175 1.00 22.41 107 GLY A CA 1
ATOM 705 C C . GLY A 1 93 ? 53.783 38.793 -4.837 1.00 21.97 107 GLY A C 1
ATOM 706 O O . GLY A 1 93 ? 52.846 38.371 -4.129 1.00 22.54 107 GLY A O 1
ATOM 707 N N . THR A 1 94 ? 55.079 38.701 -4.499 1.00 21.20 108 THR A N 1
ATOM 708 C CA . THR A 1 94 ? 55.542 38.023 -3.288 1.00 20.79 108 THR A CA 1
ATOM 709 C C . THR A 1 94 ? 55.676 39.020 -2.166 1.00 20.41 108 THR A C 1
ATOM 710 O O . THR A 1 94 ? 55.482 40.237 -2.350 1.00 20.44 108 THR A O 1
ATOM 714 N N . HIS A 1 95 ? 56.006 38.520 -0.982 1.00 19.03 109 HIS A N 1
ATOM 715 C CA . HIS A 1 95 ? 56.185 39.374 0.187 1.00 18.70 109 HIS A CA 1
ATOM 716 C C . HIS A 1 95 ? 57.406 40.311 0.061 1.00 19.61 109 HIS A C 1
ATOM 717 O O . HIS A 1 95 ? 57.454 41.355 0.699 1.00 20.46 109 HIS A O 1
ATOM 724 N N . LEU A 1 96 ? 58.381 39.890 -0.726 1.00 19.81 110 LEU A N 1
ATOM 725 C CA . LEU A 1 96 ? 59.656 40.591 -0.950 1.00 19.71 110 LEU A CA 1
ATOM 726 C C . LEU A 1 96 ? 59.955 40.601 -2.431 1.00 20.68 110 LEU A C 1
ATOM 727 O O . LEU A 1 96 ? 60.742 39.789 -2.963 1.00 20.30 110 LEU A O 1
ATOM 732 N N . PRO A 1 97 ? 59.255 41.474 -3.149 1.00 21.58 111 PRO A N 1
ATOM 733 C CA . PRO A 1 97 ? 59.353 41.457 -4.607 1.00 21.38 111 PRO A CA 1
ATOM 734 C C . PRO A 1 97 ? 60.680 41.881 -5.260 1.00 20.98 111 PRO A C 1
ATOM 735 O O . PRO A 1 97 ? 60.801 41.764 -6.465 1.00 20.36 111 PRO A O 1
ATOM 739 N N . CYS A 1 98 ? 61.611 42.403 -4.482 1.00 19.62 112 CYS A N 1
ATOM 740 C CA . CYS A 1 98 ? 62.923 42.828 -4.973 1.00 20.81 112 CYS A CA 1
ATOM 741 C C . CYS A 1 98 ? 63.952 42.268 -3.994 1.00 20.66 112 CYS A C 1
ATOM 742 O O . CYS A 1 98 ? 63.823 42.462 -2.779 1.00 21.59 112 CYS A O 1
ATOM 745 N N . VAL A 1 99 ? 64.991 41.636 -4.536 1.00 19.65 113 VAL A N 1
ATOM 746 C CA . VAL A 1 99 ? 66.080 41.062 -3.762 1.00 20.03 113 VAL A CA 1
ATOM 747 C C . VAL A 1 99 ? 67.414 41.324 -4.461 1.00 19.09 113 VAL A C 1
ATOM 748 O O . VAL A 1 99 ? 67.525 41.176 -5.674 1.00 18.19 113 VAL A O 1
ATOM 752 N N . LEU A 1 100 ? 68.408 41.691 -3.668 1.00 19.47 114 LEU A N 1
ATOM 753 C CA . LEU A 1 100 ? 69.795 41.873 -4.120 1.00 20.26 114 LEU A CA 1
ATOM 754 C C . LEU A 1 100 ? 70.679 40.880 -3.360 1.00 20.11 114 LEU A C 1
ATOM 755 O O . LEU A 1 100 ? 70.670 40.842 -2.112 1.00 20.78 114 LEU A O 1
ATOM 760 N N . LEU A 1 101 ? 71.424 40.070 -4.107 1.00 21.20 115 LEU A N 1
ATOM 761 C CA . LEU A 1 101 ? 72.362 39.102 -3.542 1.00 21.37 115 LEU A CA 1
ATOM 762 C C . LEU A 1 101 ? 73.781 39.621 -3.724 1.00 22.52 115 LEU A C 1
ATOM 763 O O . LEU A 1 101 ? 74.134 40.040 -4.834 1.00 21.97 115 LEU A O 1
ATOM 768 N N . LEU A 1 102 ? 74.575 39.589 -2.651 1.00 21.58 116 LEU A N 1
ATOM 769 C CA . LEU A 1 102 ? 75.985 39.983 -2.655 1.00 21.72 116 LEU A CA 1
ATOM 770 C C . LEU A 1 102 ? 76.800 38.838 -2.019 1.00 21.97 116 LEU A C 1
ATOM 771 O O . LEU A 1 102 ? 76.781 38.651 -0.810 1.00 21.42 116 LEU A O 1
ATOM 776 N N . PRO A 1 103 ? 77.520 38.079 -2.834 1.00 21.27 117 PRO A N 1
ATOM 777 C CA . PRO A 1 103 ? 78.283 36.976 -2.326 1.00 21.13 117 PRO A CA 1
ATOM 778 C C . PRO A 1 103 ? 79.399 37.385 -1.387 1.00 20.90 117 PRO A C 1
ATOM 779 O O . PRO A 1 103 ? 80.001 38.466 -1.536 1.00 20.58 117 PRO A O 1
ATOM 783 N N . LEU A 1 104 ? 79.670 36.505 -0.439 1.00 20.36 118 LEU A N 1
ATOM 784 C CA . LEU A 1 104 ? 80.837 36.590 0.421 1.00 19.63 118 LEU A CA 1
ATOM 785 C C . LEU A 1 104 ? 81.893 35.603 -0.059 1.00 19.95 118 LEU A C 1
ATOM 786 O O . LEU A 1 104 ? 81.663 34.411 -0.124 1.00 20.00 118 LEU A O 1
ATOM 791 N N . ARG A 1 105 ? 83.065 36.128 -0.393 1.00 20.01 119 ARG A N 1
ATOM 792 C CA . ARG A 1 105 ? 84.175 35.311 -0.835 1.00 20.82 119 ARG A CA 1
ATOM 793 C C . ARG A 1 105 ? 85.440 35.824 -0.183 1.00 20.06 119 ARG A C 1
ATOM 794 O O . ARG A 1 105 ? 85.730 37.026 -0.250 1.00 18.89 119 ARG A O 1
ATOM 802 N N . GLY A 1 106 ? 86.168 34.920 0.476 1.00 20.23 120 GLY A N 1
ATOM 803 C CA . GLY A 1 106 ? 87.451 35.251 1.065 1.00 20.38 120 GLY A CA 1
ATOM 804 C C . GLY A 1 106 ? 88.574 34.664 0.241 1.00 20.66 120 GLY A C 1
ATOM 805 O O . GLY A 1 106 ? 88.539 34.637 -1.009 1.00 20.13 120 GLY A O 1
ATOM 806 N N . ALA A 1 107 ? 89.590 34.196 0.962 1.00 20.89 121 ALA A N 1
ATOM 807 C CA . ALA A 1 107 ? 90.771 33.621 0.379 1.00 21.58 121 ALA A CA 1
ATOM 808 C C . ALA A 1 107 ? 90.521 32.156 -0.011 1.00 22.18 121 ALA A C 1
ATOM 809 O O . ALA A 1 107 ? 91.106 31.674 -0.962 1.00 22.57 121 ALA A O 1
ATOM 811 N N . ASP A 1 108 ? 89.637 31.472 0.712 1.00 22.94 122 ASP A N 1
ATOM 812 C CA . ASP A 1 108 ? 89.350 30.067 0.451 1.00 23.63 122 ASP A CA 1
ATOM 813 C C . ASP A 1 108 ? 88.577 29.939 -0.866 1.00 24.17 122 ASP A C 1
ATOM 814 O O . ASP A 1 108 ? 88.010 30.914 -1.378 1.00 23.16 122 ASP A O 1
ATOM 819 N N A GLU A 1 109 ? 88.586 28.748 -1.449 0.50 24.80 123 GLU A N 1
ATOM 820 N N B GLU A 1 109 ? 88.567 28.717 -1.397 0.50 24.84 123 GLU A N 1
ATOM 821 C CA A GLU A 1 109 ? 87.856 28.545 -2.695 0.50 25.02 123 GLU A CA 1
ATOM 822 C CA B GLU A 1 109 ? 87.805 28.375 -2.599 0.50 25.25 123 GLU A CA 1
ATOM 823 C C A GLU A 1 109 ? 86.368 28.558 -2.422 0.50 24.86 123 GLU A C 1
ATOM 824 C C B GLU A 1 109 ? 86.318 28.581 -2.363 0.50 24.93 123 GLU A C 1
ATOM 825 O O A GLU A 1 109 ? 85.890 27.968 -1.447 0.50 25.55 123 GLU A O 1
ATOM 826 O O B GLU A 1 109 ? 85.778 28.152 -1.335 0.50 25.73 123 GLU A O 1
ATOM 837 N N . GLY A 1 110 ? 85.652 29.243 -3.300 1.00 24.40 124 GLY A N 1
ATOM 838 C CA . GLY A 1 110 ? 84.214 29.294 -3.265 1.00 24.71 124 GLY A CA 1
ATOM 839 C C . GLY A 1 110 ? 83.662 30.433 -2.426 1.00 24.38 124 GLY A C 1
ATOM 840 O O . GLY A 1 110 ? 84.311 30.890 -1.462 1.00 25.33 124 GLY A O 1
ATOM 841 N N . SER A 1 111 ? 82.458 30.868 -2.768 1.00 21.58 125 SER A N 1
ATOM 842 C CA . SER A 1 111 ? 81.710 31.774 -1.886 1.00 20.31 125 SER A CA 1
ATOM 843 C C . SER A 1 111 ? 81.190 30.941 -0.720 1.00 20.41 125 SER A C 1
ATOM 844 O O . SER A 1 111 ? 80.664 29.841 -0.951 1.00 20.20 125 SER A O 1
ATOM 847 N N . PHE A 1 112 ? 81.293 31.461 0.499 1.00 20.25 126 PHE A N 1
ATOM 848 C CA . PHE A 1 112 ? 80.778 30.805 1.707 1.00 19.71 126 PHE A CA 1
ATOM 849 C C . PHE A 1 112 ? 79.548 31.478 2.317 1.00 19.98 126 PHE A C 1
ATOM 850 O O . PHE A 1 112 ? 79.122 31.142 3.418 1.00 19.86 126 PHE A O 1
ATOM 858 N N . GLY A 1 113 ? 78.976 32.443 1.625 1.00 20.20 127 GLY A N 1
ATOM 859 C CA . GLY A 1 113 ? 77.775 33.083 2.120 1.00 20.55 127 GLY A CA 1
ATOM 860 C C . GLY A 1 113 ? 77.292 34.130 1.158 1.00 21.01 127 GLY A C 1
ATOM 861 O O . GLY A 1 113 ? 77.920 34.349 0.117 1.00 20.94 127 GLY A O 1
ATOM 862 N N . THR A 1 114 ? 76.152 34.726 1.494 1.00 20.60 128 THR A N 1
ATOM 863 C CA . THR A 1 114 ? 75.528 35.774 0.703 1.00 22.23 128 THR A CA 1
ATOM 864 C C . THR A 1 114 ? 74.877 36.762 1.620 1.00 21.55 128 THR A C 1
ATOM 865 O O . THR A 1 114 ? 74.145 36.367 2.535 1.00 20.30 128 THR A O 1
ATOM 869 N N . LEU A 1 115 ? 75.143 38.040 1.376 1.00 21.53 129 LEU A N 1
ATOM 870 C CA . LEU A 1 115 ? 74.364 39.103 1.969 1.00 21.99 129 LEU A CA 1
ATOM 871 C C . LEU A 1 115 ? 73.126 39.278 1.088 1.00 23.32 129 LEU A C 1
ATOM 872 O O . LEU A 1 115 ? 73.251 39.439 -0.141 1.00 24.56 129 LEU A O 1
ATOM 877 N N . VAL A 1 116 ? 71.941 39.200 1.688 1.00 21.98 130 VAL A N 1
ATOM 878 C CA . VAL A 1 116 ? 70.692 39.206 0.965 1.00 21.67 130 VAL A CA 1
ATOM 879 C C . VAL A 1 116 ? 69.940 40.443 1.436 1.00 22.45 130 VAL A C 1
ATOM 880 O O . VAL A 1 116 ? 69.577 40.542 2.613 1.00 22.61 130 VAL A O 1
ATOM 884 N N . LEU A 1 117 ? 69.755 41.412 0.549 1.00 21.73 131 LEU A N 1
ATOM 885 C CA . LEU A 1 117 ? 68.931 42.571 0.850 1.00 21.39 131 LEU A CA 1
ATOM 886 C C . LEU A 1 117 ? 67.626 42.391 0.102 1.00 21.76 131 LEU A C 1
ATOM 887 O O . LEU A 1 117 ? 67.598 41.846 -1.013 1.00 22.11 131 LEU A O 1
ATOM 892 N N . ALA A 1 118 ? 66.525 42.849 0.693 1.00 20.42 132 ALA A N 1
ATOM 893 C CA . ALA A 1 118 ? 65.221 42.621 0.099 1.00 19.66 132 ALA A CA 1
ATOM 894 C C . ALA A 1 118 ? 64.296 43.752 0.454 1.00 20.54 132 ALA A C 1
ATOM 895 O O . ALA A 1 118 ? 64.487 44.390 1.478 1.00 22.48 132 ALA A O 1
ATOM 897 N N . ASN A 1 119 ? 63.291 44.004 -0.371 1.00 20.20 133 ASN A N 1
ATOM 898 C CA . ASN A 1 119 ? 62.358 45.081 -0.095 1.00 20.04 133 ASN A CA 1
ATOM 899 C C . ASN A 1 119 ? 60.915 44.588 -0.199 1.00 20.56 133 ASN A C 1
ATOM 900 O O . ASN A 1 119 ? 60.592 43.747 -1.042 1.00 19.79 133 ASN A O 1
ATOM 905 N N . SER A 1 120 ? 60.047 45.134 0.661 1.00 20.49 134 SER A N 1
ATOM 906 C CA . SER A 1 120 ? 58.650 44.739 0.709 1.00 20.59 134 SER A CA 1
ATOM 907 C C . SER A 1 120 ? 57.823 45.230 -0.463 1.00 20.99 134 SER A C 1
ATOM 908 O O . SER A 1 120 ? 56.740 44.710 -0.688 1.00 21.40 134 SER A O 1
ATOM 911 N N . VAL A 1 121 ? 58.315 46.228 -1.194 1.00 21.08 135 VAL A N 1
ATOM 912 C CA . VAL A 1 121 ? 57.630 46.726 -2.371 1.00 21.84 135 VAL A CA 1
ATOM 913 C C . VAL A 1 121 ? 58.608 46.823 -3.560 1.00 21.52 135 VAL A C 1
ATOM 914 O O . VAL A 1 121 ? 59.833 46.958 -3.389 1.00 21.64 135 VAL A O 1
ATOM 918 N N . ALA A 1 122 ? 58.059 46.695 -4.758 1.00 21.66 136 ALA A N 1
ATOM 919 C CA . ALA A 1 122 ? 58.865 46.782 -5.990 1.00 22.09 136 ALA A CA 1
ATOM 920 C C . ALA A 1 122 ? 59.536 48.156 -6.078 1.00 22.28 136 ALA A C 1
ATOM 921 O O . ALA A 1 122 ? 58.880 49.206 -5.941 1.00 21.20 136 ALA A O 1
ATOM 923 N N . ILE A 1 123 ? 60.854 48.154 -6.266 1.00 21.69 137 ILE A N 1
ATOM 924 C CA . ILE A 1 123 ? 61.629 49.375 -6.486 1.00 21.86 137 ILE A CA 1
ATOM 925 C C . ILE A 1 123 ? 62.577 49.095 -7.661 1.00 22.38 137 ILE A C 1
ATOM 926 O O . ILE A 1 123 ? 62.772 47.941 -8.032 1.00 22.48 137 ILE A O 1
ATOM 931 N N . SER A 1 124 ? 63.163 50.124 -8.240 1.00 22.12 138 SER A N 1
ATOM 932 C CA . SER A 1 124 ? 64.191 49.906 -9.278 1.00 22.07 138 SER A CA 1
ATOM 933 C C . SER A 1 124 ? 65.457 49.422 -8.587 1.00 21.90 138 SER A C 1
ATOM 934 O O . SER A 1 124 ? 65.703 49.753 -7.423 1.00 22.20 138 SER A O 1
ATOM 937 N N . ALA A 1 125 ? 66.268 48.622 -9.267 1.00 21.62 139 ALA A N 1
ATOM 938 C CA . ALA A 1 125 ? 67.551 48.255 -8.701 1.00 21.38 139 ALA A CA 1
ATOM 939 C C . ALA A 1 125 ? 68.292 49.524 -8.280 1.00 20.76 139 ALA A C 1
ATOM 940 O O . ALA A 1 125 ? 68.242 50.531 -8.988 1.00 20.32 139 ALA A O 1
ATOM 942 N N . PRO A 1 126 ? 69.026 49.467 -7.155 1.00 21.17 140 PRO A N 1
ATOM 943 C CA . PRO A 1 126 ? 69.848 50.596 -6.794 1.00 21.11 140 PRO A CA 1
ATOM 944 C C . PRO A 1 126 ? 70.863 50.975 -7.884 1.00 20.62 140 PRO A C 1
ATOM 945 O O . PRO A 1 126 ? 71.232 50.152 -8.751 1.00 20.52 140 PRO A O 1
ATOM 949 N N . ASP A 1 127 ? 71.319 52.212 -7.821 1.00 19.71 141 ASP A N 1
ATOM 950 C CA . ASP A 1 127 ? 72.315 52.681 -8.759 1.00 21.34 141 ASP A CA 1
ATOM 951 C C . ASP A 1 127 ? 73.505 51.722 -8.764 1.00 20.81 141 ASP A C 1
ATOM 952 O O . ASP A 1 127 ? 73.899 51.199 -7.718 1.00 20.40 141 ASP A O 1
ATOM 957 N N . GLY A 1 128 ? 74.080 51.482 -9.931 1.00 20.82 142 GLY A N 1
ATOM 958 C CA . GLY A 1 128 ? 75.157 50.523 -10.063 1.00 22.05 142 GLY A CA 1
ATOM 959 C C . GLY A 1 128 ? 76.297 50.736 -9.089 1.00 21.95 142 GLY A C 1
ATOM 960 O O . GLY A 1 128 ? 76.844 49.766 -8.554 1.00 22.63 142 GLY A O 1
ATOM 961 N N A GLU A 1 129 ? 76.660 51.985 -8.825 0.60 21.64 143 GLU A N 1
ATOM 962 N N B GLU A 1 129 ? 76.670 52.008 -8.884 0.40 21.73 143 GLU A N 1
ATOM 963 C CA A GLU A 1 129 ? 77.797 52.201 -7.943 0.60 21.56 143 GLU A CA 1
ATOM 964 C CA B GLU A 1 129 ? 77.752 52.382 -7.954 0.40 21.65 143 GLU A CA 1
ATOM 965 C C A GLU A 1 129 ? 77.446 52.049 -6.442 0.60 21.08 143 GLU A C 1
ATOM 966 C C B GLU A 1 129 ? 7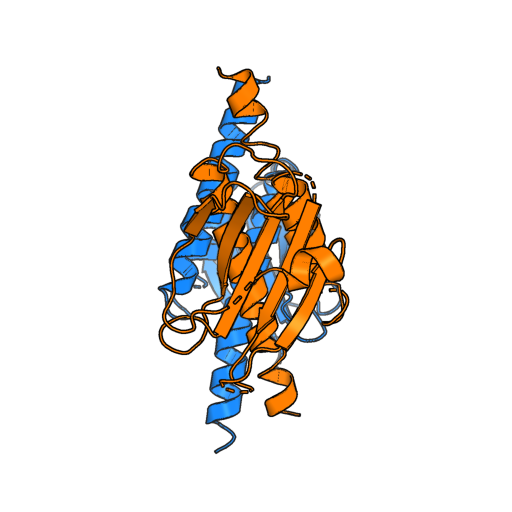7.425 51.998 -6.499 0.40 21.19 143 GLU A C 1
ATOM 967 O O A GLU A 1 129 ? 78.335 51.835 -5.609 0.60 21.15 143 GLU A O 1
ATOM 968 O O B GLU A 1 129 ? 78.304 51.559 -5.761 0.40 21.09 143 GLU A O 1
ATOM 979 N N . ASP A 1 130 ? 76.167 52.173 -6.103 1.00 21.01 144 ASP A N 1
ATOM 980 C CA . ASP A 1 130 ? 75.684 51.707 -4.804 1.00 20.92 144 ASP A CA 1
ATOM 981 C C . ASP A 1 130 ? 75.840 50.196 -4.695 1.00 20.52 144 ASP A C 1
ATOM 982 O O . ASP A 1 130 ? 76.306 49.693 -3.687 1.00 20.32 144 ASP A O 1
ATOM 987 N N . ILE A 1 131 ? 75.429 49.475 -5.737 1.00 20.66 145 ILE A N 1
ATOM 988 C CA . ILE A 1 131 ? 75.567 48.031 -5.766 1.00 20.59 145 ILE A CA 1
ATOM 989 C C . ILE A 1 131 ? 77.025 47.587 -5.651 1.00 20.32 145 ILE A C 1
ATOM 990 O O . ILE A 1 131 ? 77.342 46.724 -4.831 1.00 19.11 145 ILE A O 1
ATOM 995 N N . GLU A 1 132 ? 77.912 48.229 -6.420 1.00 20.26 146 GLU A N 1
ATOM 996 C CA . GLU A 1 132 ? 79.334 47.947 -6.339 1.00 20.30 146 GLU A CA 1
ATOM 997 C C . GLU A 1 132 ? 79.937 48.212 -4.947 1.00 19.61 146 GLU A C 1
ATOM 998 O O . GLU A 1 132 ? 80.773 47.457 -4.488 1.00 20.40 146 GLU A O 1
ATOM 1004 N N . SER A 1 133 ? 79.504 49.281 -4.293 1.00 20.51 147 SER A N 1
ATOM 1005 C CA . SER A 1 133 ? 79.939 49.602 -2.939 1.00 19.97 147 SER A CA 1
ATOM 1006 C C . SER A 1 133 ? 79.455 48.540 -1.950 1.00 20.62 147 SER A C 1
ATOM 1007 O O . SER A 1 133 ? 80.234 48.080 -1.104 1.00 19.27 147 SER A O 1
ATOM 1010 N N . LEU A 1 134 ? 78.182 48.138 -2.045 1.00 20.27 148 LEU A N 1
ATOM 1011 C CA . LEU A 1 134 ? 77.658 47.070 -1.186 1.00 21.56 148 LEU A CA 1
ATOM 1012 C C . LEU A 1 134 ? 78.376 4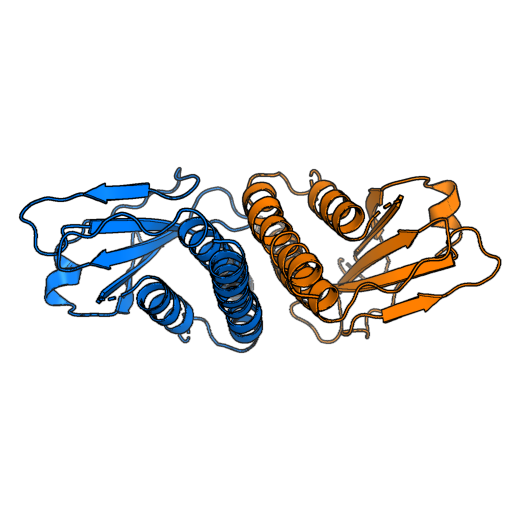5.746 -1.428 1.00 21.24 148 LEU A C 1
ATOM 1013 O O . LEU A 1 134 ? 78.639 45.023 -0.477 1.00 21.86 148 LEU A O 1
ATOM 1018 N N . GLN A 1 135 ? 78.695 45.432 -2.678 1.00 22.51 149 GLN A N 1
ATOM 1019 C CA . GLN A 1 135 ? 79.483 44.242 -2.977 1.00 22.00 149 GLN A CA 1
ATOM 1020 C C . GLN A 1 135 ? 80.859 44.291 -2.309 1.00 22.69 149 GLN A C 1
ATOM 1021 O O . GLN A 1 135 ? 81.323 43.310 -1.726 1.00 22.38 149 GLN A O 1
ATOM 1027 N N . LEU A 1 136 ? 81.535 45.433 -2.374 1.00 21.99 150 LEU A N 1
ATOM 1028 C CA . LEU A 1 136 ? 82.801 45.559 -1.641 1.00 21.13 150 LEU A CA 1
ATOM 1029 C C . LEU A 1 136 ? 82.608 45.442 -0.120 1.00 20.77 150 LEU A C 1
ATOM 1030 O O . LEU A 1 136 ? 83.418 44.834 0.582 1.00 19.90 150 LEU A O 1
ATOM 1035 N N . LEU A 1 137 ? 81.573 46.063 0.425 1.00 22.37 151 LEU A N 1
ATOM 1036 C CA . LEU A 1 137 ? 81.293 45.902 1.874 1.00 22.16 151 LEU A CA 1
ATOM 1037 C C . LEU A 1 137 ? 81.139 44.401 2.261 1.00 21.26 151 LEU A C 1
ATOM 1038 O O . LEU A 1 137 ? 81.661 43.946 3.310 1.00 20.82 151 LEU A O 1
ATOM 1043 N N . ALA A 1 138 ? 80.450 43.633 1.412 1.00 21.39 152 ALA A N 1
ATOM 1044 C CA . ALA A 1 138 ? 80.336 42.171 1.606 1.00 20.85 152 ALA A CA 1
ATOM 1045 C C . ALA A 1 138 ? 81.697 41.483 1.565 1.00 20.21 152 ALA A C 1
ATOM 1046 O O . ALA A 1 138 ? 81.970 40.594 2.340 1.00 20.31 152 ALA A O 1
ATOM 1048 N N . THR A 1 139 ? 82.539 41.903 0.646 1.00 20.73 153 THR A N 1
ATOM 1049 C CA . THR A 1 139 ? 83.884 41.386 0.523 1.00 20.18 153 THR A CA 1
ATOM 1050 C C . THR A 1 139 ? 84.735 41.694 1.753 1.00 20.14 153 THR A C 1
ATOM 1051 O O . THR A 1 139 ? 85.505 40.843 2.232 1.00 20.19 153 THR A O 1
ATOM 1055 N N . LEU A 1 140 ? 84.597 42.901 2.294 1.00 19.56 154 LEU A N 1
ATOM 1056 C CA . LEU A 1 140 ? 85.301 43.270 3.523 1.00 20.21 154 LEU A CA 1
ATOM 1057 C C . LEU A 1 140 ? 84.826 42.415 4.707 1.00 19.95 154 LEU A C 1
ATOM 1058 O O . LEU A 1 140 ? 85.635 41.839 5.439 1.00 19.44 154 LEU A O 1
ATOM 1063 N N . LEU A 1 141 ? 83.507 42.317 4.860 1.00 19.74 155 LEU A N 1
ATOM 1064 C CA . LEU A 1 141 ? 82.914 41.422 5.840 1.00 19.79 155 LEU A CA 1
ATOM 1065 C C . LEU A 1 141 ? 83.444 39.963 5.699 1.00 19.55 155 LEU A C 1
ATOM 1066 O O . LEU A 1 141 ? 83.848 39.333 6.681 1.00 19.99 155 LEU A O 1
ATOM 1071 N N . ALA A 1 142 ? 83.400 39.433 4.494 1.00 18.79 156 ALA A N 1
ATOM 1072 C CA . ALA A 1 142 ? 83.870 38.083 4.229 1.00 19.76 156 ALA A CA 1
ATOM 1073 C C . ALA A 1 142 ? 85.282 37.837 4.716 1.00 19.76 156 ALA A C 1
ATOM 1074 O O . ALA A 1 142 ? 85.549 36.810 5.336 1.00 19.95 156 ALA A O 1
ATOM 1076 N N . ALA A 1 143 ? 86.196 38.766 4.426 1.00 19.97 157 ALA A N 1
ATOM 1077 C CA . ALA A 1 143 ? 87.592 38.573 4.789 1.00 20.28 157 ALA A CA 1
ATOM 1078 C C . ALA A 1 143 ? 87.749 38.408 6.291 1.00 19.71 157 ALA A C 1
ATOM 1079 O O . ALA A 1 143 ? 88.533 37.579 6.776 1.00 20.44 157 ALA A O 1
ATOM 1081 N N . HIS A 1 144 ? 87.003 39.223 7.017 1.00 20.92 158 HIS A N 1
ATOM 1082 C CA . HIS A 1 144 ? 87.045 39.254 8.472 1.00 22.48 158 HIS A CA 1
ATOM 1083 C C . HIS A 1 144 ? 86.347 38.046 9.105 1.00 22.92 158 HIS A C 1
ATOM 1084 O O . HIS A 1 144 ? 86.845 37.482 10.075 1.00 22.40 158 HIS A O 1
ATOM 1091 N N . LEU A 1 145 ? 85.211 37.644 8.550 1.00 22.55 159 LEU A N 1
ATOM 1092 C CA . LEU A 1 145 ? 84.506 36.447 9.018 1.00 24.08 159 LEU A CA 1
ATOM 1093 C C . LEU A 1 145 ? 85.345 35.194 8.761 1.00 25.12 159 LEU A C 1
ATOM 1094 O O . LEU A 1 145 ? 85.418 34.293 9.599 1.00 25.03 159 LEU A O 1
ATOM 1099 N N . GLU A 1 146 ? 85.985 35.147 7.602 1.00 26.40 160 GLU A N 1
ATOM 1100 C CA . GLU A 1 146 ? 86.845 34.022 7.256 1.00 27.39 160 GLU A CA 1
ATOM 1101 C C . GLU A 1 146 ? 88.057 33.947 8.166 1.00 29.12 160 GLU A C 1
ATOM 1102 O O . GLU A 1 146 ? 88.396 32.877 8.668 1.00 29.96 160 GLU A O 1
ATOM 1108 N N . ASN A 1 147 ? 88.685 35.092 8.418 1.00 31.19 161 ASN A N 1
ATOM 1109 C CA . ASN A 1 147 ? 89.772 35.148 9.384 1.00 32.09 161 ASN A CA 1
ATOM 1110 C C . ASN A 1 147 ? 89.364 34.520 10.720 1.00 32.97 161 ASN A C 1
ATOM 1111 O O . ASN A 1 147 ? 90.031 33.601 11.204 1.00 33.50 161 ASN A O 1
ATOM 1116 N N . ASN A 1 148 ? 88.259 34.990 11.291 1.00 34.57 162 ASN A N 1
ATOM 1117 C CA . ASN A 1 148 ? 87.732 34.441 12.557 1.00 35.02 162 ASN A CA 1
ATOM 1118 C C . ASN A 1 148 ? 87.500 32.938 12.528 1.00 35.69 162 ASN A C 1
ATOM 1119 O O . ASN A 1 148 ? 87.914 32.207 13.460 1.00 36.14 162 ASN A O 1
ATOM 1124 N N . ARG A 1 149 ? 86.811 32.472 11.490 1.00 36.38 163 ARG A N 1
ATOM 1125 C CA . ARG A 1 149 ? 86.575 31.043 11.291 1.00 37.07 163 ARG A CA 1
ATOM 1126 C C . ARG A 1 149 ? 87.879 30.249 11.295 1.00 37.55 163 ARG A C 1
ATOM 1127 O O . ARG A 1 149 ? 87.997 29.235 12.001 1.00 37.46 163 ARG A O 1
ATOM 1135 N N . LEU A 1 150 ? 88.855 30.713 10.523 1.00 37.82 164 LEU A N 1
ATOM 1136 C CA . LEU A 1 150 ? 90.117 30.001 10.351 1.00 38.78 164 LEU A CA 1
ATOM 1137 C C . LEU A 1 150 ? 90.940 29.943 11.639 1.00 39.95 164 LEU A C 1
ATOM 1138 O O . LEU A 1 150 ? 91.508 28.904 11.948 1.00 40.32 164 LEU A O 1
ATOM 1143 N N . LEU A 1 151 ? 91.016 31.056 12.363 1.00 41.46 165 LEU A N 1
ATOM 1144 C CA . LEU A 1 151 ? 91.691 31.102 13.666 1.00 42.35 165 LEU A CA 1
ATOM 1145 C C . LEU A 1 151 ? 91.012 30.186 14.687 1.00 43.55 165 LEU A C 1
ATOM 1146 O O . LEU A 1 151 ? 91.682 29.487 15.459 1.00 43.61 165 LEU A O 1
ATOM 1151 N N . GLU A 1 152 ? 89.681 30.196 14.699 1.00 44.81 166 GLU A N 1
ATOM 1152 C CA . GLU A 1 152 ? 88.911 29.264 15.541 1.00 45.66 166 GLU A CA 1
ATOM 1153 C C . GLU A 1 152 ? 89.174 27.803 15.165 1.00 46.44 166 GLU A C 1
ATOM 1154 O O . GLU A 1 152 ? 89.311 26.947 16.043 1.00 46.28 166 GLU A O 1
ATOM 1160 N N . ALA A 1 153 ? 89.216 27.521 13.864 1.00 47.23 167 ALA A N 1
ATOM 1161 C CA . ALA A 1 153 ? 89.507 26.175 13.360 1.00 48.25 167 ALA A CA 1
ATOM 1162 C C . ALA A 1 153 ? 90.909 25.697 13.759 1.00 49.21 167 ALA A C 1
ATOM 1163 O O . ALA A 1 153 ? 91.131 24.501 14.005 1.00 48.90 167 ALA A O 1
ATOM 1165 N N . LEU A 1 154 ? 91.844 26.644 13.817 1.00 50.45 168 LEU A N 1
ATOM 1166 C CA . LEU A 1 154 ? 93.231 26.353 14.150 1.00 51.09 168 LEU A CA 1
ATOM 1167 C C . LEU A 1 154 ? 93.430 26.156 15.654 1.00 51.81 168 LEU A C 1
ATOM 1168 O O . LEU A 1 154 ? 94.299 25.383 16.068 1.00 51.77 168 LEU A O 1
ATOM 1173 N N . VAL A 1 155 ? 92.643 26.852 16.473 1.00 52.55 169 VAL A N 1
ATOM 1174 C CA . VAL A 1 155 ? 92.682 26.626 17.922 1.00 52.98 169 VAL A CA 1
ATOM 1175 C C . VAL A 1 155 ? 91.966 25.316 18.277 1.00 53.53 169 VAL A C 1
ATOM 1176 O O . VAL A 1 155 ? 92.373 24.614 19.205 1.00 53.52 169 VAL A O 1
ATOM 1180 N N . ALA A 1 156 ? 90.913 24.986 17.528 1.00 54.01 170 ALA A N 1
ATOM 1181 C CA . ALA A 1 156 ? 90.233 23.693 17.653 1.00 54.46 170 ALA A CA 1
ATOM 1182 C C . ALA A 1 156 ? 91.161 22.510 17.327 1.00 54.89 170 ALA A C 1
ATOM 1183 O O . ALA A 1 156 ? 90.973 21.399 17.840 1.00 54.88 170 ALA A O 1
ATOM 1185 N N . ARG A 1 157 ? 92.175 22.773 16.500 1.00 55.31 171 ARG A N 1
ATOM 1186 C CA A ARG A 1 157 ? 93.133 21.760 16.053 0.60 55.41 171 ARG A CA 1
ATOM 1187 C CA B ARG A 1 157 ? 93.118 21.741 16.064 0.40 55.37 171 ARG A CA 1
ATOM 1188 C C . ARG A 1 157 ? 94.136 21.369 17.154 1.00 55.56 171 ARG A C 1
ATOM 1189 O O . ARG A 1 157 ? 95.059 20.584 16.917 1.00 55.71 171 ARG A O 1
ATOM 1204 N N . ASP A 1 158 ? 93.960 21.917 18.359 1.00 55.79 172 ASP A N 1
ATOM 1205 C CA . ASP A 1 158 ? 94.758 21.508 19.521 1.00 55.85 172 ASP A CA 1
ATOM 1206 C C . ASP A 1 158 ? 94.046 21.829 20.839 1.00 55.96 172 ASP A C 1
ATOM 1207 O O . ASP A 1 158 ? 93.918 20.970 21.716 1.00 55.90 172 ASP A O 1
ATOM 1212 N N . ASN B 1 2 ? 88.008 73.355 -4.800 1.00 40.01 16 ASN B N 1
ATOM 1213 C CA . ASN B 1 2 ? 87.542 73.088 -6.198 1.00 39.76 16 ASN B CA 1
ATOM 1214 C C . ASN B 1 2 ? 86.688 71.813 -6.275 1.00 39.79 16 ASN B C 1
ATOM 1215 O O . ASN B 1 2 ? 87.195 70.702 -6.057 1.00 39.43 16 ASN B O 1
ATOM 1220 N N . ALA B 1 3 ? 85.399 71.971 -6.594 1.00 39.47 17 ALA B N 1
ATOM 1221 C CA . ALA B 1 3 ? 84.479 70.820 -6.629 1.00 38.95 17 ALA B CA 1
ATOM 1222 C C . ALA B 1 3 ? 84.816 69.813 -7.726 1.00 38.45 17 ALA B C 1
ATOM 1223 O O . ALA B 1 3 ? 84.576 68.642 -7.553 1.00 38.38 17 ALA B O 1
ATOM 1225 N N . TYR B 1 4 ? 85.354 70.260 -8.860 1.00 38.19 18 TYR B N 1
ATOM 1226 C CA . TYR B 1 4 ? 85.737 69.314 -9.921 1.00 37.65 18 TYR B CA 1
ATOM 1227 C C . TYR B 1 4 ? 86.903 68.414 -9.492 1.00 37.09 18 TYR B C 1
ATOM 1228 O O . TYR B 1 4 ? 86.885 67.221 -9.753 1.00 36.47 18 TYR B O 1
ATOM 1237 N N . ARG B 1 5 ? 87.907 68.984 -8.827 1.00 36.39 19 ARG B N 1
ATOM 1238 C CA . ARG B 1 5 ? 89.058 68.200 -8.396 1.00 35.32 19 ARG B CA 1
ATOM 1239 C C . ARG B 1 5 ? 88.636 67.231 -7.284 1.00 34.41 19 ARG B C 1
ATOM 1240 O O . ARG B 1 5 ? 89.118 66.100 -7.232 1.00 32.09 19 ARG B O 1
ATOM 1248 N N . GLN B 1 6 ? 87.749 67.700 -6.401 1.00 33.33 20 GLN B N 1
ATOM 1249 C CA . GLN B 1 6 ? 87.12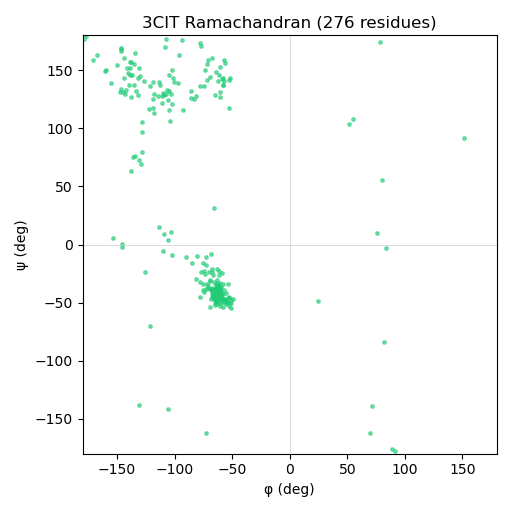1 66.842 -5.362 1.00 32.39 20 GLN B CA 1
ATOM 1250 C C . GLN B 1 6 ? 86.282 65.742 -6.004 1.00 29.86 20 GLN B C 1
ATOM 1251 O O . GLN B 1 6 ? 86.240 64.597 -5.528 1.00 27.61 20 GLN B O 1
ATOM 1257 N N . SER B 1 7 ? 85.532 66.143 -7.025 1.00 26.79 21 SER B N 1
ATOM 1258 C CA . SER B 1 7 ? 84.732 65.204 -7.784 1.00 25.63 21 SER B CA 1
ATOM 1259 C C . SER B 1 7 ? 85.609 64.103 -8.351 1.00 24.60 21 SER B C 1
ATOM 1260 O O . SER B 1 7 ? 85.276 62.915 -8.238 1.00 23.73 21 SER B O 1
ATOM 1263 N N . GLN B 1 8 ? 86.728 64.508 -8.967 1.00 22.80 22 GLN B N 1
ATOM 1264 C CA . GLN B 1 8 ? 87.685 63.585 -9.549 1.00 22.47 22 GLN B CA 1
ATOM 1265 C C . GLN B 1 8 ? 88.292 62.703 -8.483 1.00 21.21 22 GLN B C 1
ATOM 1266 O O . GLN B 1 8 ? 88.408 61.508 -8.665 1.00 20.47 22 GLN B O 1
ATOM 1272 N N A SER B 1 9 ? 88.666 63.330 -7.363 0.60 20.61 23 SER B N 1
ATOM 1273 N N B SER B 1 9 ? 88.674 63.307 -7.358 0.40 20.77 23 SER B N 1
ATOM 1274 C CA A SER B 1 9 ? 89.275 62.665 -6.243 0.60 20.60 23 SER B CA 1
ATOM 1275 C CA B SER B 1 9 ? 89.328 62.589 -6.284 0.40 20.66 23 SER B CA 1
ATOM 1276 C C A SER B 1 9 ? 88.419 61.535 -5.689 0.60 20.01 23 SER B C 1
ATOM 1277 C C B SER B 1 9 ? 88.433 61.524 -5.645 0.40 20.16 23 SER B C 1
ATOM 1278 O O A SER B 1 9 ? 88.884 60.397 -5.534 0.60 18.30 23 SER B O 1
ATOM 1279 O O B SER B 1 9 ? 88.888 60.399 -5.399 0.40 19.04 23 SER B O 1
ATOM 1284 N N . ARG B 1 10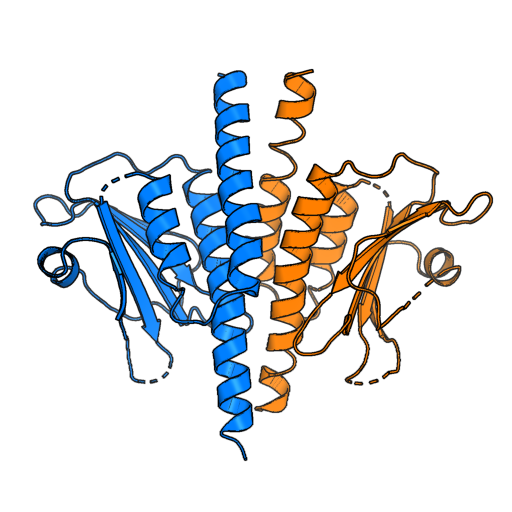 ? 87.173 61.870 -5.400 1.00 19.48 24 ARG B N 1
ATOM 1285 C CA . ARG B 1 10 ? 86.213 60.898 -4.849 1.00 20.14 24 ARG B CA 1
ATOM 1286 C C . ARG B 1 10 ? 86.018 59.723 -5.810 1.00 20.01 24 ARG B C 1
ATOM 1287 O O . ARG B 1 10 ? 86.059 58.577 -5.395 1.00 20.38 24 ARG B O 1
ATOM 1295 N N . ALA B 1 11 ? 85.876 60.007 -7.100 1.00 19.77 25 ALA B N 1
ATOM 1296 C CA . ALA B 1 11 ? 85.673 58.922 -8.080 1.00 20.10 25 ALA B CA 1
ATOM 1297 C C . ALA B 1 11 ? 86.846 57.982 -8.180 1.00 19.76 25 ALA B C 1
ATOM 1298 O O . ALA B 1 11 ? 86.678 56.753 -8.258 1.00 19.63 25 ALA B O 1
ATOM 1300 N N . ALA B 1 12 ? 88.055 58.545 -8.192 1.00 19.44 26 ALA B N 1
ATOM 1301 C CA . ALA B 1 12 ? 89.268 57.745 -8.315 1.00 19.67 26 ALA B CA 1
ATOM 1302 C C . ALA B 1 12 ? 89.428 56.818 -7.125 1.00 19.56 26 ALA B C 1
ATOM 1303 O O . ALA B 1 12 ? 89.810 55.663 -7.283 1.00 19.77 26 ALA B O 1
ATOM 1305 N N . ARG B 1 13 ? 89.149 57.337 -5.932 1.00 18.58 27 ARG B N 1
ATOM 1306 C CA A ARG B 1 13 ? 89.208 56.555 -4.712 0.50 19.13 27 ARG B CA 1
ATOM 1307 C CA B ARG B 1 13 ? 89.224 56.542 -4.724 0.50 19.30 27 ARG B CA 1
ATOM 1308 C C . ARG B 1 13 ? 88.189 55.405 -4.732 1.00 18.36 27 ARG B C 1
ATOM 1309 O O . ARG B 1 13 ? 88.505 54.279 -4.398 1.00 17.15 27 ARG B O 1
ATOM 1324 N N . LEU B 1 14 ? 86.965 55.713 -5.122 1.00 18.25 28 LEU B N 1
ATOM 1325 C CA . LEU B 1 14 ? 85.923 54.705 -5.118 1.00 18.02 28 LEU B CA 1
ATOM 1326 C C . LEU B 1 14 ? 86.219 53.602 -6.134 1.00 18.46 28 LEU B C 1
ATOM 1327 O O . LEU B 1 14 ? 86.095 52.393 -5.832 1.00 17.18 28 LEU B O 1
ATOM 1332 N N . ARG B 1 15 ? 86.637 54.000 -7.337 1.00 17.88 29 ARG B N 1
ATOM 1333 C CA . ARG B 1 15 ? 86.996 53.019 -8.361 1.00 18.60 29 ARG B CA 1
ATOM 1334 C C . ARG B 1 15 ? 88.143 52.150 -7.893 1.00 18.56 29 ARG B C 1
ATOM 1335 O O . ARG B 1 15 ? 88.108 50.947 -8.099 1.00 18.26 29 ARG B O 1
ATOM 1343 N N . LEU B 1 16 ? 89.184 52.732 -7.286 1.00 19.21 30 LEU B N 1
ATOM 1344 C CA . LEU B 1 16 ? 90.281 51.954 -6.739 1.00 19.43 30 LEU B CA 1
ATOM 1345 C C . LEU B 1 16 ? 89.787 50.826 -5.821 1.00 19.42 30 LEU B C 1
ATOM 1346 O O . LEU B 1 16 ? 90.161 49.670 -5.983 1.00 20.84 30 LEU B O 1
ATOM 1351 N N . LEU B 1 17 ? 88.934 51.187 -4.883 1.00 18.11 31 LEU B N 1
ATOM 1352 C CA . LEU B 1 17 ? 88.456 50.250 -3.880 1.00 17.66 31 LEU B CA 1
ATOM 1353 C C . LEU B 1 17 ? 87.632 49.137 -4.521 1.00 17.09 31 LEU B C 1
ATOM 1354 O O . LEU B 1 17 ? 87.884 47.951 -4.287 1.00 18.52 31 LEU B O 1
ATOM 1359 N N . VAL B 1 18 ? 86.640 49.516 -5.316 1.00 17.08 32 VAL B N 1
ATOM 1360 C CA . VAL B 1 18 ? 85.725 48.532 -5.912 1.00 17.43 32 VAL B CA 1
ATOM 1361 C C . VAL B 1 18 ? 86.442 47.660 -6.926 1.00 16.56 32 VAL B C 1
ATOM 1362 O O . VAL B 1 18 ? 86.324 46.436 -6.898 1.00 17.01 32 VAL B O 1
ATOM 1366 N N . ASP B 1 19 ? 87.246 48.277 -7.790 1.00 16.76 33 ASP B N 1
ATOM 1367 C CA . ASP B 1 19 ? 87.953 47.557 -8.830 1.00 17.59 33 ASP B CA 1
ATOM 1368 C C . ASP B 1 19 ? 88.992 46.600 -8.240 1.00 17.95 33 ASP B C 1
ATOM 1369 O O . ASP B 1 19 ? 89.092 45.434 -8.666 1.00 17.28 33 ASP B O 1
ATOM 1374 N N . THR B 1 20 ? 89.783 47.082 -7.296 1.00 18.65 34 THR B N 1
ATOM 1375 C CA . THR B 1 20 ? 90.841 46.235 -6.677 1.00 18.95 34 THR B CA 1
ATOM 1376 C C . THR B 1 20 ? 90.210 45.107 -5.885 1.00 19.52 34 THR B C 1
ATOM 1377 O O . THR B 1 20 ? 90.637 43.968 -5.998 1.00 20.50 34 THR B O 1
ATOM 1381 N N . GLY B 1 21 ? 89.160 45.406 -5.126 1.00 18.93 35 GLY B N 1
ATOM 1382 C CA . GLY B 1 21 ? 88.467 44.391 -4.340 1.00 19.91 35 GLY B CA 1
ATOM 1383 C C . GLY B 1 21 ? 87.869 43.228 -5.136 1.00 19.90 35 GLY B C 1
ATOM 1384 O O . GLY B 1 21 ? 87.984 42.087 -4.732 1.00 20.93 35 GLY B O 1
ATOM 1385 N N . GLN B 1 22 ? 87.218 43.524 -6.247 1.00 20.56 36 GLN B N 1
ATOM 1386 C CA . GLN B 1 22 ? 86.578 42.488 -7.040 1.00 21.16 36 GLN B CA 1
ATOM 1387 C C . GLN B 1 22 ? 87.602 41.577 -7.730 1.00 20.13 36 GLN B C 1
ATOM 1388 O O . GLN B 1 22 ? 87.335 40.401 -7.938 1.00 21.19 36 GLN B O 1
ATOM 1394 N N . GLU B 1 23 ? 88.753 42.135 -8.075 1.00 19.30 37 GLU B N 1
ATOM 1395 C CA . GLU B 1 23 ? 89.833 41.407 -8.728 1.00 20.31 37 GLU B CA 1
ATOM 1396 C C . GLU B 1 23 ? 90.606 40.554 -7.715 1.00 20.31 37 GLU B C 1
ATOM 1397 O O . GLU B 1 23 ? 90.897 39.384 -7.948 1.00 20.88 37 GLU B O 1
ATOM 1403 N N . LEU B 1 24 ? 90.905 41.163 -6.582 1.00 20.77 38 LEU B N 1
ATOM 1404 C CA . LEU B 1 24 ? 91.697 40.537 -5.514 1.00 21.45 38 LEU B CA 1
ATOM 1405 C C . LEU B 1 24 ? 91.145 39.191 -5.073 1.00 21.43 38 LEU B C 1
ATOM 1406 O O . LEU B 1 24 ? 91.897 38.216 -4.919 1.00 21.78 38 LEU B O 1
ATOM 1411 N N . ILE B 1 25 ? 89.828 39.133 -4.872 1.00 20.97 39 ILE B N 1
ATOM 1412 C CA . ILE B 1 25 ? 89.186 37.931 -4.399 1.00 21.49 39 ILE B CA 1
ATOM 1413 C C . ILE B 1 25 ? 89.093 36.795 -5.433 1.00 21.05 39 ILE B C 1
ATOM 1414 O O . ILE B 1 25 ? 88.693 35.695 -5.081 1.00 20.56 39 ILE B O 1
ATOM 1419 N N A GLN B 1 26 ? 89.437 37.074 -6.691 0.50 21.00 40 GLN B N 1
ATOM 1420 N N B GLN B 1 26 ? 89.483 37.073 -6.672 0.50 20.91 40 GLN B N 1
ATOM 1421 C CA A GLN B 1 26 ? 89.402 36.061 -7.752 0.50 21.47 40 GLN B CA 1
ATOM 1422 C CA B GLN B 1 26 ? 89.397 36.102 -7.748 0.50 21.26 40 GLN B CA 1
ATOM 1423 C C A GLN B 1 26 ? 90.779 35.477 -8.082 0.50 21.34 40 GLN B C 1
ATOM 1424 C C B GLN B 1 26 ? 90.774 35.673 -8.277 0.50 21.29 40 GLN B C 1
ATOM 1425 O O A GLN B 1 26 ? 90.856 34.450 -8.705 0.50 20.40 40 GLN B O 1
ATOM 1426 O O B GLN B 1 26 ? 90.845 34.993 -9.282 0.50 20.14 40 GLN B O 1
ATOM 1437 N N . LEU B 1 27 ? 91.857 36.112 -7.626 1.00 21.72 41 LEU B N 1
ATOM 1438 C CA . LEU B 1 27 ? 93.204 35.739 -8.046 1.00 22.04 41 LEU B CA 1
ATOM 1439 C C . LEU B 1 27 ? 93.902 34.803 -7.058 1.00 23.23 41 LEU B C 1
ATOM 1440 O O . LEU B 1 27 ? 93.697 34.933 -5.840 1.00 23.76 41 LEU B O 1
ATOM 1445 N N . PRO B 1 28 ? 94.774 33.901 -7.575 1.00 23.57 42 PRO B N 1
ATOM 1446 C CA . PRO B 1 28 ? 95.603 33.068 -6.698 1.00 23.54 42 PRO B CA 1
ATOM 1447 C C . PRO B 1 28 ? 96.625 33.922 -5.971 1.00 23.78 42 PRO B C 1
ATOM 1448 O O . PRO B 1 28 ? 96.858 35.054 -6.397 1.00 22.89 42 PRO B O 1
ATOM 1452 N N . PRO B 1 29 ? 97.201 33.425 -4.855 1.00 23.89 43 PRO B N 1
ATOM 1453 C CA . PRO B 1 29 ? 97.995 34.298 -3.970 1.00 24.32 43 PRO B CA 1
ATOM 1454 C C . PRO B 1 29 ? 99.100 35.146 -4.632 1.00 24.42 43 PRO B C 1
ATOM 1455 O O . PRO B 1 29 ? 99.194 36.372 -4.371 1.00 23.52 43 PRO B O 1
ATOM 1459 N N . GLU B 1 30 ? 99.925 34.539 -5.475 1.00 24.41 44 GLU B N 1
ATOM 1460 C CA . GLU B 1 30 ? 101.040 35.290 -6.080 1.00 24.73 44 GLU B CA 1
ATOM 1461 C C . GLU B 1 30 ? 100.534 36.440 -6.962 1.00 23.91 44 GLU B C 1
ATOM 1462 O O . GLU B 1 30 ? 100.977 37.594 -6.825 1.00 23.36 44 GLU B O 1
ATOM 1468 N N . ALA B 1 31 ? 99.617 36.102 -7.864 1.00 23.14 45 ALA B N 1
ATOM 1469 C CA . ALA B 1 31 ? 98.945 37.100 -8.719 1.00 22.79 45 ALA B CA 1
ATOM 1470 C C . ALA B 1 31 ? 98.267 38.175 -7.901 1.00 22.18 45 ALA B C 1
ATOM 1471 O O . ALA B 1 31 ? 98.373 39.365 -8.216 1.00 22.47 45 ALA B O 1
ATOM 1489 N N A ARG B 1 33 ? 98.925 39.377 -4.927 0.50 21.78 47 ARG B N 1
ATOM 1490 N N B ARG B 1 33 ? 98.935 39.319 -4.875 0.50 21.19 47 ARG B N 1
ATOM 1491 C CA A ARG B 1 33 ? 99.853 40.318 -4.303 0.50 21.70 47 ARG B CA 1
ATOM 1492 C CA B ARG B 1 33 ? 99.915 40.249 -4.300 0.50 21.12 47 ARG B CA 1
ATOM 1493 C C A ARG B 1 33 ? 100.440 41.285 -5.333 0.50 21.50 47 ARG B C 1
ATOM 1494 C C B ARG B 1 33 ? 100.379 41.268 -5.344 0.50 21.18 47 ARG B C 1
ATOM 1495 O O A ARG B 1 33 ? 100.577 42.480 -5.067 0.50 21.05 47 ARG B O 1
ATOM 1496 O O B ARG B 1 33 ? 100.367 42.476 -5.098 0.50 20.77 47 ARG B O 1
ATOM 1511 N N . LYS B 1 34 ? 100.799 40.758 -6.499 1.00 21.95 48 LYS B N 1
ATOM 1512 C CA . LYS B 1 34 ? 101.292 41.577 -7.621 1.00 22.95 48 LYS B CA 1
ATOM 1513 C C . LYS B 1 34 ? 100.254 42.597 -8.073 1.00 21.76 48 LYS B C 1
ATOM 1514 O O . LYS B 1 34 ? 100.570 43.756 -8.340 1.00 20.68 48 LYS B O 1
ATOM 1520 N N . CYS B 1 35 ? 99.012 42.145 -8.179 1.00 21.83 49 CYS B N 1
ATOM 1521 C CA . CYS B 1 35 ? 97.965 42.981 -8.755 1.00 21.96 49 CYS B CA 1
ATOM 1522 C C . CYS B 1 35 ? 97.513 44.051 -7.788 1.00 21.67 49 CYS B C 1
ATOM 1523 O O . CYS B 1 35 ? 97.274 45.160 -8.221 1.00 20.34 49 CYS B O 1
ATOM 1526 N N . VAL B 1 36 ? 97.402 43.745 -6.499 1.00 21.48 50 VAL B N 1
ATOM 1527 C CA . VAL B 1 36 ? 97.072 44.794 -5.519 1.00 21.79 50 VAL B CA 1
ATOM 1528 C C . VAL B 1 36 ? 98.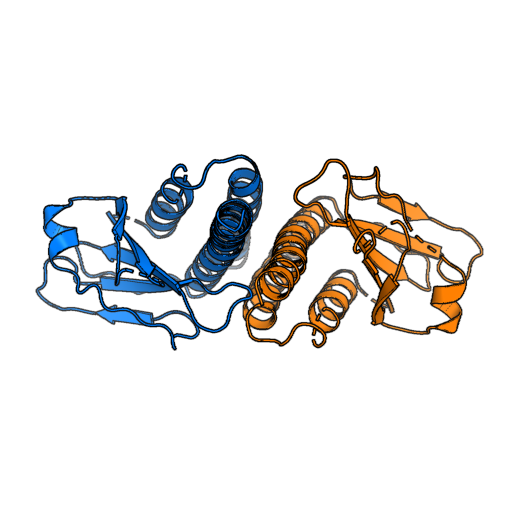174 45.850 -5.484 1.00 21.43 50 VAL B C 1
ATOM 1529 O O . VAL B 1 36 ? 97.909 47.055 -5.469 1.00 19.97 50 VAL B O 1
ATOM 1533 N N . LEU B 1 37 ? 99.429 45.405 -5.523 1.00 21.04 51 LEU B N 1
ATOM 1534 C CA . LEU B 1 37 ? 100.552 46.350 -5.515 1.00 20.81 51 LEU B CA 1
ATOM 1535 C C . LEU B 1 37 ? 100.508 47.270 -6.737 1.00 20.90 51 LEU B C 1
ATOM 1536 O O . LEU B 1 37 ? 100.662 48.485 -6.605 1.00 21.19 51 LEU B O 1
ATOM 1541 N N . GLN B 1 38 ? 100.282 46.694 -7.913 1.00 21.29 52 GLN B N 1
ATOM 1542 C CA . GLN B 1 38 ? 100.263 47.459 -9.161 1.00 22.28 52 GLN B CA 1
ATOM 1543 C C . GLN B 1 38 ? 99.159 48.483 -9.137 1.00 21.33 52 GLN B C 1
ATOM 1544 O O . GLN B 1 38 ? 99.351 49.640 -9.522 1.00 20.94 52 GLN B O 1
ATOM 1550 N N . ARG B 1 39 ? 97.999 48.066 -8.673 1.00 20.94 53 ARG B N 1
ATOM 1551 C CA . ARG B 1 39 ? 96.857 48.991 -8.590 1.00 20.19 53 ARG B CA 1
ATOM 1552 C C . ARG B 1 39 ? 97.071 50.098 -7.562 1.00 19.93 53 ARG B C 1
ATOM 1553 O O . ARG B 1 39 ? 96.745 51.260 -7.834 1.00 19.53 53 ARG B O 1
ATOM 1561 N N . ALA B 1 40 ? 97.682 49.772 -6.432 1.00 20.29 54 ALA B N 1
ATOM 1562 C CA . ALA B 1 40 ? 98.021 50.765 -5.414 1.00 20.09 54 ALA B CA 1
ATOM 1563 C C . ALA B 1 40 ? 98.978 51.816 -5.974 1.00 19.65 54 ALA B C 1
ATOM 1564 O O . ALA B 1 40 ? 98.774 53.031 -5.803 1.00 20.41 54 ALA B O 1
ATOM 1566 N N . CYS B 1 41 ? 100.051 51.339 -6.605 1.00 19.97 55 CYS B N 1
ATOM 1567 C CA . CYS B 1 41 ? 101.037 52.210 -7.246 1.00 20.71 55 CYS B CA 1
ATOM 1568 C C . CYS B 1 41 ? 100.403 53.119 -8.276 1.00 21.06 55 CYS B C 1
ATOM 1569 O O . CYS B 1 41 ? 100.660 54.332 -8.303 1.00 22.85 55 CYS B O 1
ATOM 1572 N N . ALA B 1 42 ? 99.564 52.549 -9.142 1.00 20.98 56 ALA B N 1
ATOM 1573 C CA . ALA B 1 42 ? 98.935 53.329 -10.195 1.00 19.16 56 ALA B CA 1
ATOM 1574 C C . ALA B 1 42 ? 98.017 54.398 -9.628 1.00 18.63 56 ALA B C 1
ATOM 1575 O O . ALA B 1 42 ? 97.893 55.482 -10.198 1.00 18.02 56 ALA B O 1
ATOM 1577 N N . PHE B 1 43 ? 97.379 54.093 -8.517 1.00 19.42 57 PHE B N 1
ATOM 1578 C CA . PHE B 1 43 ? 96.455 55.052 -7.889 1.00 20.45 57 PHE B CA 1
ATOM 1579 C C . PHE B 1 43 ? 97.146 56.359 -7.469 1.00 20.93 57 PHE B C 1
ATOM 1580 O O . PHE B 1 43 ? 96.554 57.432 -7.612 1.00 20.93 57 PHE B O 1
ATOM 1588 N N . VAL B 1 44 ? 98.389 56.264 -6.980 1.00 20.23 58 VAL B N 1
ATOM 1589 C CA . VAL B 1 44 ? 99.144 57.430 -6.557 1.00 21.21 58 VAL B CA 1
ATOM 1590 C C . VAL B 1 44 ? 100.199 57.825 -7.576 1.00 21.79 58 VAL B C 1
ATOM 1591 O O . VAL B 1 44 ? 101.001 58.722 -7.317 1.00 20.85 58 VAL B O 1
ATOM 1595 N N . ALA B 1 45 ? 100.133 57.218 -8.758 1.00 21.14 59 ALA B N 1
ATOM 1596 C CA . ALA B 1 45 ? 101.081 57.506 -9.849 1.00 21.82 59 ALA B CA 1
ATOM 1597 C C . ALA B 1 45 ? 102.530 57.396 -9.372 1.00 22.04 59 ALA B C 1
ATOM 1598 O O . ALA B 1 45 ? 103.372 58.241 -9.683 1.00 22.98 59 ALA B O 1
ATOM 1608 N N . ASP B 1 47 ? 105.965 54.986 -9.421 1.00 20.38 61 ASP B N 1
ATOM 1609 C CA . ASP B 1 47 ? 106.469 54.042 -10.427 1.00 19.63 61 ASP B CA 1
ATOM 1610 C C . ASP B 1 47 ? 107.198 52.791 -9.923 1.00 20.03 61 ASP B C 1
ATOM 1611 O O . ASP B 1 47 ? 107.679 51.979 -10.736 1.00 18.65 61 ASP B O 1
ATOM 1616 N N . HIS B 1 48 ? 107.311 52.654 -8.595 1.00 18.50 62 HIS B N 1
ATOM 1617 C CA . HIS B 1 48 ? 107.915 51.487 -7.977 1.00 18.96 62 HIS B CA 1
ATOM 1618 C C . HIS B 1 48 ? 107.107 51.054 -6.785 1.00 19.00 62 HIS B C 1
ATOM 1619 O O . HIS B 1 48 ? 106.414 51.853 -6.140 1.00 19.89 62 HIS B O 1
ATOM 1626 N N . GLY B 1 49 ? 107.251 49.786 -6.440 1.00 18.95 63 GLY B N 1
ATOM 1627 C CA . GLY B 1 49 ? 106.676 49.301 -5.211 1.00 19.49 63 GLY B CA 1
ATOM 1628 C C . GLY B 1 49 ? 107.170 47.941 -4.800 1.00 19.20 63 GLY B C 1
ATOM 1629 O O . GLY B 1 49 ? 107.780 47.209 -5.602 1.00 19.20 63 GLY B O 1
ATOM 1630 N N . LEU B 1 50 ? 106.927 47.653 -3.529 1.00 19.45 64 LEU B N 1
ATOM 1631 C CA . LEU B 1 50 ? 107.224 46.376 -2.928 1.00 20.31 64 LEU B CA 1
ATOM 1632 C C . LEU B 1 50 ? 106.107 45.976 -1.977 1.00 20.27 64 LEU B C 1
ATOM 1633 O O . LEU B 1 50 ? 105.477 46.838 -1.328 1.00 20.30 64 LEU B O 1
ATOM 1638 N N . LEU B 1 51 ? 105.862 44.668 -1.883 1.00 20.04 65 LEU B N 1
ATOM 1639 C CA . LEU B 1 51 ? 105.140 44.099 -0.750 1.00 19.65 65 LEU B CA 1
ATOM 1640 C C . LEU B 1 51 ? 106.159 43.280 0.050 1.00 20.37 65 LEU B C 1
ATOM 1641 O O . LEU B 1 51 ? 106.823 42.400 -0.516 1.00 19.24 65 LEU B O 1
ATOM 1646 N N . LEU B 1 52 ? 106.322 43.641 1.332 1.00 19.50 66 LEU B N 1
ATOM 1647 C CA . LEU B 1 52 ? 107.253 42.978 2.221 1.00 19.58 66 LEU B CA 1
ATOM 1648 C C . LEU B 1 52 ? 106.444 42.269 3.279 1.00 20.17 66 LEU B C 1
ATOM 1649 O O . LEU B 1 52 ? 105.467 42.824 3.781 1.00 18.47 66 LEU B O 1
ATOM 1654 N N . GLU B 1 53 ? 106.874 41.057 3.636 1.00 20.60 67 GLU B N 1
ATOM 1655 C CA . GLU B 1 53 ? 106.191 40.257 4.643 1.00 21.65 67 GLU B CA 1
ATOM 1656 C C . GLU B 1 53 ? 107.262 39.605 5.514 1.00 22.43 67 GLU B C 1
ATOM 1657 O O . GLU B 1 53 ? 108.334 39.241 5.024 1.00 21.60 67 GLU B O 1
ATOM 1663 N N . TRP B 1 54 ? 106.966 39.445 6.793 1.00 23.49 68 TRP B N 1
ATOM 1664 C CA . TRP B 1 54 ? 107.913 38.784 7.712 1.00 24.98 68 TRP B CA 1
ATOM 1665 C C . TRP B 1 54 ? 107.189 38.012 8.780 1.00 28.57 68 TRP B C 1
ATOM 1666 O O . TRP B 1 54 ? 106.000 38.154 8.940 1.00 29.66 68 TRP B O 1
ATOM 1677 N N . GLY B 1 55 ? 107.926 37.182 9.504 1.00 32.62 69 GLY B N 1
ATOM 1678 C CA . GLY B 1 55 ? 107.377 36.419 10.628 1.00 35.62 69 GLY B CA 1
ATOM 1679 C C . GLY B 1 55 ? 106.622 35.190 10.155 1.00 37.15 69 GLY B C 1
ATOM 1680 O O . GLY B 1 55 ? 105.445 35.004 10.501 1.00 39.09 69 GLY B O 1
ATOM 1681 N N . ALA B 1 56 ? 107.298 34.345 9.372 1.00 38.34 70 ALA B N 1
ATOM 1682 C CA . ALA B 1 56 ? 106.709 33.104 8.858 1.00 38.11 70 ALA B CA 1
ATOM 1683 C C . ALA B 1 56 ? 107.798 32.077 8.589 1.00 38.88 70 ALA B C 1
ATOM 1684 O O . ALA B 1 56 ? 108.730 31.931 9.390 1.00 40.12 70 ALA B O 1
ATOM 1686 N N . ASN B 1 58 ? 109.898 37.978 11.571 1.00 36.70 72 ASN B N 1
ATOM 1687 C CA . ASN B 1 58 ? 111.341 38.059 11.763 1.00 36.38 72 ASN B CA 1
ATOM 1688 C C . ASN B 1 58 ? 112.023 38.496 10.456 1.00 36.29 72 ASN B C 1
ATOM 1689 O O . ASN B 1 58 ? 112.271 39.696 10.258 1.00 36.65 72 ASN B O 1
ATOM 1691 N N . GLY B 1 59 ? 112.284 37.529 9.562 1.00 35.43 73 GLY B N 1
ATOM 1692 C CA . GLY B 1 59 ? 113.041 37.761 8.320 1.00 34.17 73 GLY B CA 1
ATOM 1693 C C . GLY B 1 59 ? 112.170 38.254 7.167 1.00 31.96 73 GLY B C 1
ATOM 1694 O O . GLY B 1 59 ? 111.176 37.626 6.800 1.00 30.54 73 GLY B O 1
ATOM 1695 N N . VAL B 1 60 ? 112.570 39.382 6.593 1.00 30.83 74 VAL B N 1
ATOM 1696 C CA . VAL B 1 60 ? 111.753 40.086 5.608 1.00 29.47 74 VAL B CA 1
ATOM 1697 C C . VAL B 1 60 ? 111.886 39.470 4.222 1.00 29.26 74 VAL B C 1
ATOM 1698 O O . VAL B 1 60 ? 112.999 39.309 3.730 1.00 30.18 74 VAL B O 1
ATOM 1702 N N . GLN B 1 61 ? 110.751 39.155 3.595 1.00 27.50 75 GLN B N 1
ATOM 1703 C CA . GLN B 1 61 ? 110.687 38.561 2.266 1.00 26.46 75 GLN B CA 1
ATOM 1704 C C . GLN B 1 61 ? 109.937 39.523 1.345 1.00 24.56 75 GLN B C 1
ATOM 1705 O O . GLN B 1 61 ? 108.976 40.134 1.780 1.00 22.84 75 GLN B O 1
ATOM 1711 N N . THR B 1 62 ? 110.399 39.670 0.107 1.00 23.11 76 THR B N 1
ATOM 1712 C CA . THR B 1 62 ? 109.708 40.501 -0.907 1.00 23.40 76 THR B CA 1
ATOM 1713 C C . THR B 1 62 ? 108.780 39.582 -1.670 1.00 22.83 76 THR B C 1
ATOM 1714 O O . THR B 1 62 ? 109.230 38.589 -2.272 1.00 23.06 76 THR B O 1
ATOM 1718 N N . THR B 1 63 ? 107.486 39.823 -1.567 1.00 20.85 77 THR B N 1
ATOM 1719 C CA . THR B 1 63 ? 106.508 38.881 -2.108 1.00 20.82 77 THR B CA 1
ATOM 1720 C C . THR B 1 63 ? 105.778 39.417 -3.341 1.00 21.62 77 THR B C 1
ATOM 1721 O O . THR B 1 63 ? 104.980 38.696 -3.961 1.00 21.32 77 THR B O 1
ATOM 1725 N N . ALA B 1 64 ? 106.041 40.688 -3.669 1.00 21.41 78 ALA B N 1
ATOM 1726 C CA . ALA B 1 64 ? 105.626 41.336 -4.914 1.00 22.31 78 ALA B CA 1
ATOM 1727 C C . ALA B 1 64 ? 106.539 42.547 -5.116 1.00 22.75 78 ALA B C 1
ATOM 1728 O O . ALA B 1 64 ? 107.002 43.186 -4.140 1.00 20.07 78 ALA B O 1
ATOM 1730 N N . ARG B 1 65 ? 106.755 42.887 -6.384 1.00 24.65 79 ARG B N 1
ATOM 1731 C CA . ARG B 1 65 ? 107.607 44.015 -6.769 1.00 25.91 79 ARG B CA 1
ATOM 1732 C C . ARG B 1 65 ? 107.019 44.696 -8.013 1.00 26.63 79 ARG B C 1
ATOM 1733 O O . ARG B 1 65 ? 106.483 44.027 -8.899 1.00 26.26 79 ARG B O 1
ATOM 1741 N N . HIS B 1 66 ? 107.128 46.016 -8.064 1.00 25.93 80 HIS B N 1
ATOM 1742 C CA . HIS B 1 66 ? 106.745 46.788 -9.233 1.00 26.86 80 HIS B CA 1
ATOM 1743 C C . HIS B 1 66 ? 107.884 47.749 -9.546 1.00 26.95 80 HIS B C 1
ATOM 1744 O O . HIS B 1 66 ? 108.362 48.448 -8.676 1.00 24.50 80 HIS B O 1
ATOM 1751 N N . GLY B 1 67 ? 108.340 47.750 -10.795 1.00 28.69 81 GLY B N 1
ATOM 1752 C CA . GLY B 1 67 ? 109.400 48.653 -11.219 1.00 30.25 81 GLY B CA 1
ATOM 1753 C C . GLY B 1 67 ? 110.782 48.080 -11.011 1.00 31.54 81 GLY B C 1
ATOM 1754 O O . GLY B 1 67 ? 110.931 46.951 -10.556 1.00 31.61 81 GLY B O 1
ATOM 1755 N N . SER B 1 68 ? 111.794 48.889 -11.308 1.00 33.31 82 SER B N 1
ATOM 1756 C CA . SER B 1 68 ? 113.202 48.468 -11.274 1.00 34.44 82 SER B CA 1
ATOM 1757 C C . SER B 1 68 ? 113.685 47.817 -9.959 1.00 35.44 82 SER B C 1
ATOM 1758 O O . SER B 1 68 ? 113.718 48.480 -8.905 1.00 34.98 82 SER B O 1
ATOM 1761 N N . LYS B 1 69 ? 114.110 46.547 -10.023 1.00 36.06 83 LYS B N 1
ATOM 1762 C CA . LYS B 1 69 ? 114.664 45.873 -8.842 1.00 36.42 83 LYS B CA 1
ATOM 1763 C C . LYS B 1 69 ? 115.961 46.535 -8.363 1.00 36.53 83 LYS B C 1
ATOM 1764 O O . LYS B 1 69 ? 116.217 46.598 -7.150 1.00 36.81 83 LYS B O 1
ATOM 1770 N N . GLU B 1 70 ? 116.780 47.045 -9.288 1.00 36.77 84 GLU B N 1
ATOM 1771 C CA . GLU B 1 70 ? 117.995 47.791 -8.883 1.00 36.73 84 GLU B CA 1
ATOM 1772 C C . GLU B 1 70 ? 117.646 49.027 -8.043 1.00 35.69 84 GLU B C 1
ATOM 1773 O O . GLU B 1 70 ? 118.171 49.211 -6.941 1.00 35.11 84 GLU B O 1
ATOM 1779 N N . ARG B 1 71 ? 116.760 49.875 -8.559 1.00 34.93 85 ARG B N 1
ATOM 1780 C CA . ARG B 1 71 ? 116.390 51.076 -7.812 1.00 34.82 85 ARG B CA 1
ATOM 1781 C C . ARG B 1 71 ? 115.769 50.704 -6.474 1.00 33.07 85 ARG B C 1
ATOM 1782 O O . ARG B 1 71 ? 116.063 51.316 -5.472 1.00 32.09 85 ARG B O 1
ATOM 1790 N N . LEU B 1 72 ? 114.945 49.664 -6.450 1.00 33.31 86 LEU B N 1
ATOM 1791 C CA . LEU B 1 72 ? 114.278 49.257 -5.214 1.00 34.35 86 LEU B CA 1
ATOM 1792 C C . LEU B 1 72 ? 115.231 48.651 -4.194 1.00 34.83 86 LEU B C 1
ATOM 1793 O O . LEU B 1 72 ? 114.936 48.645 -3.014 1.00 34.75 86 LEU B O 1
ATOM 1798 N N . SER B 1 73 ? 116.360 48.132 -4.659 1.00 36.93 87 SER B N 1
ATOM 1799 C CA . SER B 1 73 ? 117.394 47.604 -3.761 1.00 38.29 87 SER B CA 1
ATOM 1800 C C . SER B 1 73 ? 118.033 48.756 -2.995 1.00 39.94 87 SER B C 1
ATOM 1801 O O . SER B 1 73 ? 118.439 48.588 -1.833 1.00 41.14 87 SER B O 1
ATOM 1804 N N . THR B 1 74 ? 118.072 49.937 -3.626 1.00 40.47 88 THR B N 1
ATOM 1805 C CA . THR B 1 74 ? 118.623 51.138 -2.983 1.00 40.62 88 THR B CA 1
ATOM 1806 C C . THR B 1 74 ? 117.887 51.486 -1.687 1.00 41.13 88 THR B C 1
ATOM 1807 O O . THR B 1 74 ? 118.446 52.145 -0.810 1.00 41.13 88 THR B O 1
ATOM 1811 N N . LEU B 1 75 ? 116.636 51.047 -1.565 1.00 41.82 89 LEU B N 1
ATOM 1812 C CA . LEU B 1 75 ? 115.947 51.082 -0.275 1.00 41.79 89 LEU B CA 1
ATOM 1813 C C . LEU B 1 75 ? 116.554 50.000 0.616 1.00 42.89 89 LEU B C 1
ATOM 1814 O O . LEU B 1 75 ? 116.061 49.752 1.721 1.00 44.66 89 LEU B O 1
ATOM 1819 N N . ALA B 1 79 ? 111.648 48.154 6.896 1.00 36.88 93 ALA B N 1
ATOM 1820 C CA . ALA B 1 79 ? 110.827 47.095 7.504 1.00 35.21 93 ALA B CA 1
ATOM 1821 C C . ALA B 1 79 ? 110.728 47.223 9.033 1.00 34.68 93 ALA B C 1
ATOM 1822 O O . ALA B 1 79 ? 111.539 46.636 9.761 1.00 36.14 93 ALA B O 1
ATOM 1824 N N . ASP B 1 80 ? 109.697 47.933 9.513 1.00 32.62 94 ASP B N 1
ATOM 1825 C CA . ASP B 1 80 ? 109.436 48.048 10.965 1.00 29.82 94 ASP B CA 1
ATOM 1826 C C . ASP B 1 80 ? 108.253 47.174 11.445 1.00 28.56 94 ASP B C 1
ATOM 1827 O O . ASP B 1 80 ? 107.092 47.516 11.199 1.00 28.06 94 ASP B O 1
ATOM 1832 N N . PRO B 1 81 ? 108.522 46.066 12.148 1.00 26.32 95 PRO B N 1
ATOM 1833 C CA . PRO B 1 81 ? 107.398 45.237 12.584 1.00 25.05 95 PRO B CA 1
ATOM 1834 C C . PRO B 1 81 ? 106.540 45.828 13.731 1.00 23.46 95 PRO B C 1
ATOM 1835 O O . PRO B 1 81 ? 105.481 45.275 14.068 1.00 21.48 95 PRO B O 1
ATOM 1839 N N . LEU B 1 82 ? 107.027 46.905 14.354 1.00 21.27 96 LEU B N 1
ATOM 1840 C CA . LEU B 1 82 ? 106.299 47.612 15.389 1.00 21.21 96 LEU B CA 1
ATOM 1841 C C . LEU B 1 82 ? 105.402 48.742 14.846 1.00 21.13 96 LEU B C 1
ATOM 1842 O O . LEU B 1 82 ? 104.577 49.276 15.584 1.00 20.42 96 LEU B O 1
ATOM 1847 N N . ALA B 1 83 ? 105.567 49.086 13.567 1.00 21.83 97 ALA B N 1
ATOM 1848 C CA . ALA B 1 83 ? 104.796 50.175 12.945 1.00 22.61 97 ALA B CA 1
ATOM 1849 C C . ALA B 1 83 ? 103.353 49.769 12.735 1.00 22.89 97 ALA B C 1
ATOM 1850 O O . ALA B 1 83 ? 103.083 48.62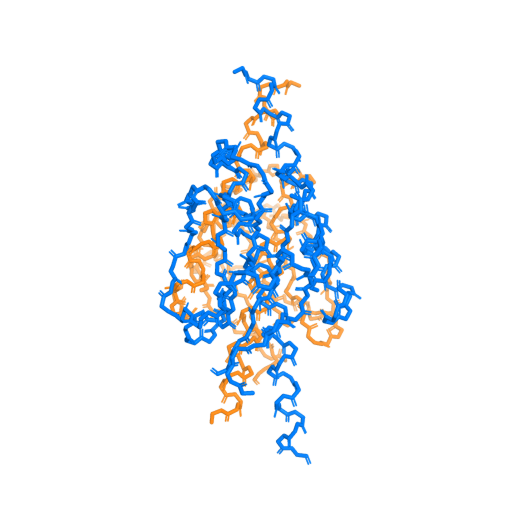3 12.363 1.00 23.36 97 ALA B O 1
ATOM 1852 N N . ILE B 1 84 ? 102.438 50.711 12.956 1.00 22.05 98 ILE B N 1
ATOM 1853 C CA . ILE B 1 84 ? 101.047 50.512 12.549 1.00 23.16 98 ILE B CA 1
ATOM 1854 C C . ILE B 1 84 ? 100.502 51.617 11.658 1.00 23.31 98 ILE B C 1
ATOM 1855 O O . ILE B 1 84 ? 99.523 51.381 10.961 1.00 24.27 98 ILE B O 1
ATOM 1860 N N . GLY B 1 85 ? 101.075 52.818 11.710 1.00 23.85 99 GLY B N 1
ATOM 1861 C CA . GLY B 1 85 ? 100.528 53.937 10.916 1.00 23.51 99 GLY B CA 1
ATOM 1862 C C . GLY B 1 85 ? 101.238 54.139 9.585 1.00 24.59 99 GLY B C 1
ATOM 1863 O O . GLY B 1 85 ? 102.362 53.645 9.394 1.00 21.99 99 GLY B O 1
ATOM 1864 N N . PRO B 1 86 ? 100.597 54.895 8.658 1.00 24.43 100 PRO B N 1
ATOM 1865 C CA . PRO B 1 86 ? 101.213 55.210 7.371 1.00 24.23 100 PRO B CA 1
ATOM 1866 C C . PRO B 1 86 ? 102.322 56.209 7.579 1.00 23.18 100 PRO B C 1
ATOM 1867 O O . PRO B 1 86 ? 102.321 56.977 8.554 1.00 20.91 100 PRO B O 1
ATOM 1871 N N . GLN B 1 87 ? 103.284 56.214 6.658 1.00 21.64 101 GLN B N 1
ATOM 1872 C CA . GLN B 1 87 ? 104.366 57.147 6.758 1.00 22.00 101 GLN B CA 1
ATOM 1873 C C . GLN B 1 87 ? 104.808 57.561 5.362 1.00 21.13 101 GLN B C 1
ATOM 1874 O O . GLN B 1 87 ? 104.956 56.717 4.497 1.00 20.42 101 GLN B O 1
ATOM 1880 N N . TRP B 1 88 ? 104.980 58.860 5.179 1.00 20.94 102 TRP B N 1
ATOM 1881 C CA . TRP B 1 88 ? 105.492 59.419 3.938 1.00 20.65 102 TRP B CA 1
ATOM 1882 C C . TRP B 1 88 ? 106.915 59.835 4.201 1.00 20.73 102 TRP B C 1
ATOM 1883 O O . TRP B 1 88 ? 107.178 60.629 5.106 1.00 21.23 102 TRP B O 1
ATOM 1894 N N . LEU B 1 89 ? 107.836 59.331 3.408 1.00 19.52 103 LEU B N 1
ATOM 1895 C CA . LEU B 1 89 ? 109.246 59.628 3.549 1.00 20.60 103 LEU B CA 1
ATOM 1896 C C . LEU B 1 89 ? 109.728 60.408 2.328 1.00 19.96 103 LEU B C 1
ATOM 1897 O O . LEU B 1 89 ? 109.515 59.982 1.208 1.00 19.29 103 LEU B O 1
ATOM 1902 N N . GLU B 1 90 ? 110.379 61.546 2.558 1.00 18.98 104 GLU B N 1
ATOM 1903 C CA . GLU B 1 90 ? 111.143 62.197 1.533 1.00 18.92 104 GLU B CA 1
ATOM 1904 C C . GLU B 1 90 ? 112.580 61.773 1.723 1.00 19.29 104 GLU B C 1
ATOM 1905 O O . GLU B 1 90 ? 113.091 61.728 2.859 1.00 18.53 104 GLU B O 1
ATOM 1911 N N . ARG B 1 91 ? 113.258 61.502 0.627 1.00 18.37 105 ARG B N 1
ATOM 1912 C CA . ARG B 1 91 ? 114.644 61.045 0.668 1.00 19.61 105 ARG B CA 1
ATOM 1913 C C . ARG B 1 91 ? 115.431 61.800 -0.396 1.00 18.62 105 ARG B C 1
ATOM 1914 O O . ARG B 1 91 ? 115.741 61.239 -1.472 1.00 17.82 105 ARG B O 1
ATOM 1922 N N . PRO B 1 92 ? 115.741 63.077 -0.125 1.00 19.07 106 PRO B N 1
ATOM 1923 C CA . PRO B 1 92 ? 116.358 63.945 -1.108 1.00 18.93 106 PRO B CA 1
ATOM 1924 C C . PRO B 1 92 ? 117.683 63.409 -1.650 1.00 19.50 106 PRO B C 1
ATOM 1925 O O . PRO B 1 92 ? 118.497 62.851 -0.904 1.00 19.79 106 PRO B O 1
ATOM 1929 N N . GLY B 1 93 ? 117.889 63.592 -2.943 1.00 19.02 107 GLY B N 1
ATOM 1930 C CA . GLY B 1 93 ? 119.135 63.220 -3.558 1.00 20.28 107 GLY B CA 1
ATOM 1931 C C . GLY B 1 93 ? 119.345 61.739 -3.789 1.00 20.50 107 GLY B C 1
ATOM 1932 O O . GLY B 1 93 ? 120.438 61.351 -4.147 1.00 21.61 107 GLY B O 1
ATOM 1933 N N . THR B 1 94 ? 118.309 60.905 -3.613 1.00 20.41 108 THR B N 1
ATOM 1934 C CA . THR B 1 94 ? 118.387 59.454 -3.795 1.00 19.92 108 THR B CA 1
ATOM 1935 C C . THR B 1 94 ? 117.665 59.017 -5.074 1.00 19.64 108 THR B C 1
ATOM 1936 O O . THR B 1 94 ? 117.064 59.823 -5.762 1.00 19.38 108 THR B O 1
ATOM 1940 N N . HIS B 1 95 ? 117.732 57.732 -5.381 1.00 18.94 109 HIS B N 1
ATOM 1941 C CA . HIS B 1 95 ? 117.104 57.177 -6.578 1.00 19.37 109 HIS B CA 1
ATOM 1942 C C . HIS B 1 95 ? 115.587 57.082 -6.468 1.00 18.51 109 HIS B C 1
ATOM 1943 O O . HIS B 1 95 ? 114.879 57.091 -7.482 1.00 19.12 109 HIS B O 1
ATOM 1950 N N . LEU B 1 96 ? 115.101 56.990 -5.244 1.00 18.76 110 LEU B N 1
ATOM 1951 C CA . LEU B 1 96 ? 113.665 56.925 -4.953 1.00 18.53 110 LEU B CA 1
ATOM 1952 C C . LEU B 1 96 ? 113.332 57.988 -3.913 1.00 19.24 110 LEU B C 1
ATOM 1953 O O . LEU B 1 96 ? 113.246 57.707 -2.708 1.00 19.06 110 LEU B O 1
ATOM 1958 N N . PRO 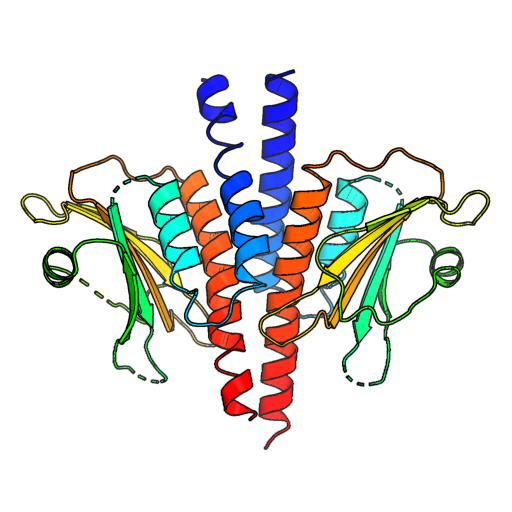B 1 97 ? 113.203 59.239 -4.372 1.00 19.31 111 PRO B N 1
ATOM 1959 C CA . PRO B 1 97 ? 113.043 60.380 -3.476 1.00 19.74 111 PRO B CA 1
ATOM 1960 C C . PRO B 1 97 ? 111.817 60.429 -2.598 1.00 18.92 111 PRO B C 1
ATOM 1961 O O . PRO B 1 97 ? 111.830 61.171 -1.604 1.00 19.12 111 PRO B O 1
ATOM 1965 N N . CYS B 1 98 ? 110.763 59.709 -2.955 1.00 17.99 112 CYS B N 1
ATOM 1966 C CA . CYS B 1 98 ? 109.538 59.702 -2.155 1.00 17.98 112 CYS B CA 1
ATOM 1967 C C . CYS B 1 98 ? 109.009 58.289 -1.986 1.00 17.33 112 CYS B C 1
ATOM 1968 O O . CYS B 1 98 ? 108.969 57.512 -2.935 1.00 16.44 112 CYS B O 1
ATOM 1971 N N . VAL B 1 99 ? 108.588 57.984 -0.768 1.00 17.88 113 VAL B N 1
ATOM 1972 C CA . VAL B 1 99 ? 108.155 56.628 -0.390 1.00 18.33 113 VAL B CA 1
ATOM 1973 C C . VAL B 1 99 ? 106.954 56.755 0.561 1.00 19.08 113 VAL B C 1
ATOM 1974 O O . VAL B 1 99 ? 106.975 57.577 1.513 1.00 19.75 113 VAL B O 1
ATOM 1978 N N . LEU B 1 100 ? 105.933 55.966 0.275 1.00 19.15 114 LEU B N 1
ATOM 1979 C CA . LEU B 1 100 ? 104.793 55.762 1.179 1.00 18.82 114 LEU B CA 1
ATOM 1980 C C . LEU B 1 100 ? 104.803 54.342 1.744 1.00 19.03 114 LEU B C 1
ATOM 1981 O O . LEU B 1 100 ? 104.859 53.366 1.010 1.00 19.51 114 LEU B O 1
ATOM 1986 N N . LEU B 1 101 ? 104.717 54.251 3.063 1.00 19.01 115 LEU B N 1
ATOM 1987 C CA . LEU B 1 101 ? 104.698 52.966 3.764 1.00 19.61 115 LEU B CA 1
ATOM 1988 C C . LEU B 1 101 ? 103.301 52.773 4.333 1.00 20.07 115 LEU B C 1
ATOM 1989 O O . LEU B 1 101 ? 102.773 53.675 4.965 1.00 19.90 115 LEU B O 1
ATOM 1994 N N . LEU B 1 102 ? 102.730 51.608 4.080 1.00 20.13 116 LEU B N 1
ATOM 1995 C CA . LEU B 1 102 ? 101.393 51.228 4.556 1.00 21.09 116 LEU B CA 1
ATOM 1996 C C . LEU B 1 102 ? 101.519 49.861 5.259 1.00 20.78 116 LEU B C 1
ATOM 1997 O O . LEU B 1 102 ? 101.559 48.827 4.574 1.00 20.78 116 LEU B O 1
ATOM 2002 N N . PRO B 1 103 ? 101.637 49.873 6.587 1.00 22.27 117 PRO B N 1
ATOM 2003 C CA . PRO B 1 103 ? 101.735 48.653 7.387 1.00 22.35 117 PRO B CA 1
ATOM 2004 C C . PRO B 1 103 ? 100.545 47.739 7.223 1.00 24.31 117 PRO B C 1
ATOM 2005 O O . PRO B 1 103 ? 99.409 48.209 7.063 1.00 23.51 117 PRO B O 1
ATOM 2009 N N . LEU B 1 104 ? 100.825 46.432 7.213 1.00 24.12 118 LEU B N 1
ATOM 2010 C CA . LEU B 1 104 ? 99.820 45.412 7.132 1.00 25.15 118 LEU B CA 1
ATOM 2011 C C . LEU B 1 104 ? 99.680 44.777 8.523 1.00 25.37 118 LEU B C 1
ATOM 2012 O O . LEU B 1 104 ? 100.628 44.195 9.055 1.00 22.53 118 LEU B O 1
ATOM 2017 N N . ARG B 1 105 ? 98.509 44.944 9.112 1.00 27.61 119 ARG B N 1
ATOM 2018 C CA . ARG B 1 105 ? 98.279 44.605 10.516 1.00 30.49 119 ARG B CA 1
ATOM 2019 C C . ARG B 1 105 ? 97.445 43.345 10.604 1.00 31.74 119 ARG B C 1
ATOM 2020 O O . ARG B 1 105 ? 96.464 43.219 9.914 1.00 31.26 119 ARG B O 1
ATOM 2028 N N . GLY B 1 106 ? 97.848 42.403 11.445 1.00 34.54 120 GLY B N 1
ATOM 2029 C CA . GLY B 1 106 ? 97.111 41.152 11.598 1.00 36.01 120 GLY B CA 1
ATOM 2030 C C . GLY B 1 106 ? 96.857 40.812 13.051 1.00 38.01 120 GLY B C 1
ATOM 2031 O O . GLY B 1 106 ? 96.531 41.696 13.855 1.00 38.66 120 GLY B O 1
ATOM 2032 N N . ALA B 1 107 ? 97.032 39.525 13.384 1.00 39.41 121 ALA B N 1
ATOM 2033 C CA . ALA B 1 107 ? 96.634 38.974 14.685 1.00 39.74 121 ALA B CA 1
ATOM 2034 C C . ALA B 1 107 ? 97.450 39.497 15.871 1.00 40.73 121 ALA B C 1
ATOM 2035 O O . ALA B 1 107 ? 96.981 39.456 17.008 1.00 41.27 121 ALA B O 1
ATOM 2037 N N . ASP B 1 108 ? 98.668 39.968 15.617 1.00 41.09 122 ASP B N 1
ATOM 2038 C CA . ASP B 1 108 ? 99.552 40.397 16.690 1.00 40.90 122 ASP B CA 1
ATOM 2039 C C . ASP B 1 108 ? 99.691 41.923 16.690 1.00 40.49 122 ASP B C 1
ATOM 2040 O O . ASP B 1 108 ? 99.261 42.596 15.744 1.00 40.85 122 ASP B O 1
ATOM 2045 N N . GLU B 1 109 ? 100.300 42.461 17.752 1.00 39.30 123 GLU B N 1
ATOM 2046 C CA . GLU B 1 109 ? 100.638 43.892 17.820 1.00 38.03 123 GLU B CA 1
ATOM 2047 C C . GLU B 1 109 ? 101.518 44.271 16.615 1.00 36.03 123 GLU B C 1
ATOM 2048 O O . GLU B 1 109 ? 102.176 43.403 16.038 1.00 35.60 123 GLU B O 1
ATOM 2054 N N . GLY B 1 110 ? 101.521 45.550 16.233 1.00 33.66 124 GLY B N 1
ATOM 2055 C CA . GLY B 1 110 ? 102.377 46.029 15.144 1.00 31.22 124 GLY B CA 1
ATOM 2056 C C . GLY B 1 110 ? 101.888 45.544 13.785 1.00 29.04 124 GLY B C 1
ATOM 2057 O O . GLY B 1 110 ? 100.689 45.534 13.527 1.00 28.17 124 GLY B O 1
ATOM 2058 N N . SER B 1 111 ? 102.815 45.146 12.917 1.00 26.94 125 SER B N 1
ATOM 2059 C CA . SER B 1 111 ? 102.491 44.703 11.559 1.00 25.35 125 SER B CA 1
ATOM 2060 C C . SER B 1 111 ? 103.264 43.422 11.195 1.00 23.95 125 SER B C 1
ATOM 2061 O O . SER B 1 111 ? 104.318 43.153 11.782 1.00 23.03 125 SER B O 1
ATOM 2064 N N . PHE B 1 112 ? 102.739 42.634 10.259 1.00 21.50 126 PHE B N 1
ATOM 2065 C CA . PHE B 1 112 ? 103.470 41.469 9.722 1.00 22.08 126 PHE B CA 1
ATOM 2066 C C . PHE B 1 112 ? 104.009 41.707 8.305 1.00 22.65 126 PHE B C 1
ATOM 2067 O O . PHE B 1 112 ? 104.585 40.802 7.691 1.00 22.76 126 PHE B O 1
ATOM 2075 N N . GLY B 1 113 ? 103.819 42.925 7.790 1.00 19.98 127 GLY B N 1
ATOM 2076 C CA . GLY B 1 113 ? 104.296 43.262 6.473 1.00 21.00 127 GLY B CA 1
ATOM 2077 C C . GLY B 1 113 ? 104.005 44.711 6.184 1.00 20.45 127 GLY B C 1
ATOM 2078 O O . GLY B 1 113 ? 103.485 45.429 7.037 1.00 19.72 127 GLY B O 1
ATOM 2079 N N . THR B 1 114 ? 104.400 45.156 5.005 1.00 21.46 128 THR B N 1
ATOM 2080 C CA . THR B 1 114 ? 104.180 46.529 4.621 1.00 21.18 128 THR B CA 1
ATOM 2081 C C . THR B 1 114 ? 104.141 46.631 3.124 1.00 21.49 128 THR B C 1
ATOM 2082 O O . THR B 1 114 ? 104.897 45.960 2.408 1.00 19.45 128 THR B O 1
ATOM 2086 N N . LEU B 1 115 ? 103.207 47.450 2.668 1.00 21.28 129 LEU B N 1
ATOM 2087 C CA . LEU B 1 115 ? 103.178 47.889 1.276 1.00 23.68 129 LEU B CA 1
ATOM 2088 C C . LEU B 1 115 ? 104.091 49.090 1.182 1.00 22.97 129 LEU B C 1
ATOM 2089 O O . LEU B 1 115 ? 104.041 50.001 2.045 1.00 26.02 129 LEU B O 1
ATOM 2094 N N . VAL B 1 116 ? 104.970 49.091 0.188 1.00 21.27 130 VAL B N 1
ATOM 2095 C CA . VAL B 1 116 ? 105.900 50.185 -0.005 1.00 19.86 130 VAL B CA 1
ATOM 2096 C C . VAL B 1 116 ? 105.648 50.725 -1.411 1.00 19.75 130 VAL B C 1
ATOM 2097 O O . VAL B 1 116 ? 105.807 49.981 -2.372 1.00 20.13 130 VAL B O 1
ATOM 2101 N N . LEU B 1 117 ? 105.220 51.985 -1.510 1.00 18.95 131 LEU B N 1
ATOM 2102 C CA . LEU B 1 117 ? 104.991 52.629 -2.774 1.00 19.14 131 LEU B CA 1
ATOM 2103 C C . LEU B 1 117 ? 106.104 53.670 -2.916 1.00 19.35 131 LEU B C 1
ATOM 2104 O O . LEU B 1 117 ? 106.358 54.427 -1.989 1.00 20.07 131 LEU B O 1
ATOM 2109 N N . ALA B 1 118 ? 106.811 53.683 -4.034 1.00 19.05 132 ALA B N 1
ATOM 2110 C CA . ALA B 1 118 ? 107.976 54.549 -4.140 1.00 18.56 132 ALA B CA 1
ATOM 2111 C C . ALA B 1 118 ? 108.024 55.194 -5.504 1.00 19.21 132 ALA B C 1
ATOM 2112 O O . ALA B 1 118 ? 107.536 54.594 -6.483 1.00 20.52 132 ALA B O 1
ATOM 2114 N N . ASN B 1 119 ? 108.635 56.383 -5.580 1.00 17.68 133 ASN B N 1
ATOM 2115 C CA . ASN B 1 119 ? 108.665 57.142 -6.839 1.00 17.21 133 ASN B CA 1
ATOM 2116 C C . ASN B 1 119 ? 110.068 57.629 -7.137 1.00 17.86 133 ASN B C 1
ATOM 2117 O O . ASN B 1 119 ? 110.803 58.057 -6.207 1.00 16.28 133 ASN B O 1
ATOM 2122 N N . SER B 1 120 ? 110.406 57.625 -8.430 1.00 17.80 134 SER B N 1
ATOM 2123 C CA . SER B 1 120 ? 111.723 58.018 -8.922 1.00 17.71 134 SER B CA 1
ATOM 2124 C C . SER B 1 120 ? 111.940 59.527 -9.034 1.00 17.96 134 SER B C 1
ATOM 2125 O O . SER B 1 120 ? 113.068 59.979 -9.275 1.00 18.54 134 SER B O 1
ATOM 2128 N N . VAL B 1 121 ? 110.861 60.285 -8.875 1.00 17.92 135 VAL B N 1
ATOM 2129 C CA . VAL B 1 121 ? 110.857 61.744 -8.929 1.00 18.03 135 VAL B CA 1
ATOM 2130 C C . VAL B 1 121 ? 110.212 62.264 -7.651 1.00 17.72 135 VAL B C 1
ATOM 2131 O O . VAL B 1 121 ? 109.209 61.702 -7.178 1.00 19.08 135 VAL B O 1
ATOM 2135 N N . ALA B 1 122 ? 110.736 63.353 -7.079 1.00 17.02 136 ALA B N 1
ATOM 2136 C CA . ALA B 1 122 ? 110.027 63.975 -5.951 1.00 17.66 136 ALA B CA 1
ATOM 2137 C C . ALA B 1 122 ? 108.601 64.384 -6.384 1.00 17.66 136 ALA B C 1
ATOM 2138 O O . ALA B 1 122 ? 108.411 65.035 -7.434 1.00 17.19 136 ALA B O 1
ATOM 2140 N N . ILE B 1 123 ? 107.643 64.109 -5.501 1.00 18.08 137 ILE B N 1
ATOM 2141 C CA . ILE B 1 123 ? 106.243 64.423 -5.723 1.00 19.51 137 ILE B CA 1
ATOM 2142 C C . ILE B 1 123 ? 105.590 64.780 -4.421 1.00 19.91 137 ILE B C 1
ATOM 2143 O O . ILE B 1 123 ? 106.181 64.578 -3.353 1.00 19.57 137 ILE B O 1
ATOM 2148 N N . SER B 1 124 ? 104.375 65.305 -4.510 1.00 20.86 138 SER B N 1
ATOM 2149 C CA . SER B 1 124 ? 103.568 65.602 -3.345 1.00 22.52 138 SER B CA 1
ATOM 2150 C C . SER B 1 124 ? 103.117 64.298 -2.668 1.00 22.09 138 SER B C 1
ATOM 2151 O O . SER B 1 124 ? 102.849 63.328 -3.356 1.00 21.78 138 SER B O 1
ATOM 2154 N N . ALA B 1 125 ? 103.040 64.288 -1.342 1.00 21.50 139 ALA B N 1
ATOM 2155 C CA . ALA B 1 125 ? 102.390 63.216 -0.603 1.00 22.73 139 ALA B CA 1
ATOM 2156 C C . ALA B 1 125 ? 100.934 63.102 -1.070 1.00 23.13 139 ALA B C 1
ATOM 2157 O O . ALA B 1 125 ? 100.307 64.126 -1.341 1.00 23.03 139 ALA B O 1
ATOM 2159 N N . PRO B 1 126 ? 100.381 61.873 -1.152 1.00 24.32 140 PRO B N 1
ATOM 2160 C CA . PRO B 1 126 ? 98.945 61.738 -1.411 1.00 24.52 140 PRO B CA 1
ATOM 2161 C C . PRO B 1 126 ? 98.170 62.414 -0.292 1.00 24.37 140 PRO B C 1
ATOM 2162 O O . PRO B 1 126 ? 98.677 62.528 0.816 1.00 24.71 140 PRO B O 1
ATOM 2166 N N . ASP B 1 127 ? 96.972 62.896 -0.557 1.00 25.02 141 ASP B N 1
ATOM 2167 C CA . ASP B 1 127 ? 96.269 63.581 0.502 1.00 25.64 141 ASP B CA 1
ATOM 2168 C C . ASP B 1 127 ? 95.686 62.609 1.499 1.00 25.06 141 ASP B C 1
ATOM 2169 O O . ASP B 1 127 ? 95.679 61.390 1.257 1.00 24.55 141 ASP B O 1
ATOM 2174 N N . GLY B 1 128 ? 95.181 63.136 2.605 1.00 23.70 142 GLY B N 1
ATOM 2175 C CA . GLY B 1 128 ? 94.748 62.311 3.730 1.00 24.24 142 GLY B CA 1
ATOM 2176 C C . GLY B 1 128 ? 93.692 61.306 3.308 1.00 23.85 142 GLY B C 1
ATOM 2177 O O . GLY B 1 128 ? 93.713 60.159 3.715 1.00 23.60 142 GLY B O 1
ATOM 2178 N N . GLU B 1 129 ? 92.795 61.747 2.436 1.00 22.54 143 GLU B N 1
ATOM 2179 C CA . GLU B 1 129 ? 91.687 60.920 2.028 1.00 23.24 143 GLU B CA 1
ATOM 2180 C C . GLU B 1 129 ? 92.152 59.762 1.124 1.00 21.66 143 GLU B C 1
ATOM 2181 O O . GLU B 1 129 ? 91.633 58.642 1.211 1.00 20.57 143 GLU B O 1
ATOM 2187 N N . ASP B 1 130 ? 93.159 60.018 0.288 1.00 21.28 144 ASP B N 1
ATOM 2188 C CA . ASP B 1 130 ? 93.747 58.994 -0.528 1.00 21.85 144 ASP B CA 1
ATOM 2189 C C . ASP B 1 130 ? 94.465 57.960 0.328 1.00 21.43 144 ASP B C 1
ATOM 2190 O O . ASP B 1 130 ? 94.367 56.781 0.069 1.00 19.75 144 ASP B O 1
ATOM 2195 N N . ILE B 1 131 ? 95.170 58.411 1.341 1.00 22.00 145 ILE B N 1
ATOM 2196 C CA . ILE B 1 131 ? 95.814 57.491 2.289 1.00 23.28 145 ILE B CA 1
ATOM 2197 C C . ILE B 1 131 ? 94.787 56.615 3.020 1.00 23.06 145 ILE B C 1
ATOM 2198 O O . ILE B 1 131 ? 95.000 55.428 3.174 1.00 24.16 145 ILE B O 1
ATOM 2203 N N . GLU B 1 132 ? 93.683 57.205 3.449 1.00 23.33 146 GLU B N 1
ATOM 2204 C CA . GLU B 1 132 ? 92.601 56.483 4.138 1.00 24.08 146 GLU B CA 1
ATOM 2205 C C . GLU B 1 132 ? 92.026 55.368 3.249 1.00 23.04 146 GLU B C 1
ATOM 2206 O O . GLU B 1 132 ? 91.761 54.276 3.717 1.00 22.68 146 GLU B O 1
ATOM 2212 N N . SER B 1 133 ? 91.805 55.654 1.974 1.00 21.71 147 SER B N 1
ATOM 2213 C CA . SER B 1 133 ? 91.355 54.612 1.029 1.00 21.50 147 SER B CA 1
ATOM 2214 C C . SER B 1 133 ? 92.406 53.513 0.835 1.00 20.29 147 SER B C 1
ATOM 2215 O O . SER B 1 133 ? 92.090 52.337 0.811 1.00 20.50 147 SER B O 1
ATOM 2218 N N . LEU B 1 134 ? 93.672 53.889 0.682 1.00 20.46 148 LEU B N 1
ATOM 2219 C CA . LEU B 1 134 ? 94.744 52.912 0.546 1.00 21.28 148 LEU B CA 1
ATOM 2220 C C . LEU B 1 134 ? 94.851 52.068 1.816 1.00 21.67 148 LEU B C 1
ATOM 2221 O O . LEU B 1 134 ? 95.131 50.892 1.716 1.00 22.47 148 LEU B O 1
ATOM 2226 N N . GLN B 1 135 ? 94.637 52.681 2.982 1.00 22.30 149 GLN B N 1
ATOM 2227 C CA . GLN B 1 135 ? 94.605 51.934 4.263 1.00 23.26 149 GLN B CA 1
ATOM 2228 C C . GLN B 1 135 ? 93.468 50.886 4.297 1.00 22.23 149 GLN B C 1
ATOM 2229 O O . GLN B 1 135 ? 93.674 49.759 4.746 1.00 21.06 149 GLN B O 1
ATOM 2235 N N . LEU B 1 136 ? 92.281 51.264 3.831 1.00 22.10 150 LEU B N 1
ATOM 2236 C CA . LEU B 1 136 ? 91.176 50.296 3.718 1.00 22.32 150 LEU B CA 1
ATOM 2237 C C . LEU B 1 136 ? 91.587 49.118 2.846 1.00 22.01 150 LEU B C 1
ATOM 2238 O O . LEU B 1 136 ? 91.379 47.961 3.213 1.00 21.58 150 LEU B O 1
ATOM 2243 N N . LEU B 1 137 ? 92.148 49.395 1.669 1.00 22.34 151 LEU B N 1
ATOM 2244 C CA . LEU B 1 137 ? 92.634 48.352 0.795 1.00 22.57 151 LEU B CA 1
ATOM 2245 C C . LEU B 1 137 ? 93.715 47.493 1.431 1.00 23.32 151 LEU B C 1
ATOM 2246 O O . LEU B 1 137 ? 93.767 46.270 1.274 1.00 22.66 151 LEU B O 1
ATOM 2251 N N . ALA B 1 138 ? 94.622 48.150 2.141 1.00 22.58 152 ALA B N 1
ATOM 2252 C CA . ALA B 1 138 ? 95.635 47.418 2.878 1.00 22.44 152 ALA B CA 1
ATOM 2253 C C . ALA B 1 138 ? 95.021 46.497 3.916 1.00 21.27 152 ALA B C 1
ATOM 2254 O O . ALA B 1 138 ? 95.553 45.451 4.152 1.00 21.45 152 ALA B O 1
ATOM 2256 N N . THR B 1 139 ? 93.898 46.861 4.523 1.00 21.64 153 THR B N 1
ATOM 2257 C CA . THR B 1 139 ? 93.262 45.967 5.491 1.00 21.72 153 THR B CA 1
ATOM 2258 C C . THR B 1 139 ? 92.715 44.719 4.847 1.00 20.67 153 THR B C 1
ATOM 2259 O O . THR B 1 139 ? 92.818 43.622 5.417 1.00 20.90 153 THR B O 1
ATOM 2263 N N . LEU B 1 140 ? 92.166 44.875 3.649 1.00 20.74 154 LEU B N 1
ATOM 2264 C CA . LEU B 1 140 ? 91.628 43.734 2.910 1.00 19.92 154 LEU B CA 1
ATOM 2265 C C . LEU B 1 140 ? 92.753 42.799 2.462 1.00 19.48 154 LEU B C 1
ATOM 2266 O O . LEU B 1 140 ? 92.687 41.590 2.643 1.00 19.52 154 LEU B O 1
ATOM 2271 N N . LEU B 1 141 ? 93.805 43.372 1.892 1.00 19.90 155 LEU B N 1
ATOM 2272 C CA . LEU B 1 141 ? 94.990 42.610 1.529 1.00 20.59 155 LEU B CA 1
ATOM 2273 C C . LEU B 1 141 ? 95.559 41.864 2.727 1.00 21.01 155 LEU B C 1
ATOM 2274 O O . LEU B 1 141 ? 95.860 40.691 2.622 1.00 20.40 155 LEU B O 1
ATOM 2279 N N . ALA B 1 142 ? 95.769 42.573 3.844 1.00 20.35 156 ALA B N 1
ATOM 2280 C CA . ALA B 1 142 ? 96.286 41.958 5.080 1.00 20.29 156 ALA B CA 1
ATOM 2281 C C . ALA B 1 142 ? 95.460 40.740 5.508 1.00 19.56 156 ALA B C 1
ATOM 2282 O O . ALA B 1 142 ? 96.014 39.677 5.842 1.00 19.26 156 ALA B O 1
ATOM 2284 N N . ALA B 1 143 ? 94.135 40.874 5.465 1.00 19.40 157 ALA B N 1
ATOM 2285 C CA . ALA B 1 143 ? 93.254 39.786 5.859 1.00 19.94 157 ALA B CA 1
ATOM 2286 C C . ALA B 1 143 ? 93.467 38.584 4.930 1.00 19.88 157 ALA B C 1
ATOM 2287 O O . ALA B 1 143 ? 93.552 37.473 5.393 1.00 18.94 157 ALA B O 1
ATOM 2289 N N . HIS B 1 144 ? 93.573 38.828 3.626 1.00 20.42 158 HIS B N 1
ATOM 2290 C CA . HIS B 1 144 ? 93.779 37.734 2.681 1.00 21.16 158 HIS B CA 1
ATOM 2291 C C . HIS B 1 144 ? 95.147 37.091 2.823 1.00 21.56 158 HIS B C 1
ATOM 2292 O O . HIS B 1 144 ? 95.252 35.882 2.746 1.00 22.89 158 HIS B O 1
ATOM 2299 N N . LEU B 1 145 ? 96.181 37.896 3.069 1.00 22.45 159 LEU B N 1
ATOM 2300 C CA . LEU B 1 145 ? 97.517 37.343 3.340 1.00 23.14 159 LEU B CA 1
ATOM 2301 C C . LEU B 1 145 ? 97.473 36.427 4.554 1.00 23.76 159 LEU B C 1
ATOM 2302 O O . LEU B 1 145 ? 97.943 35.286 4.500 1.00 24.60 159 LEU B O 1
ATOM 2307 N N . GLU B 1 146 ? 96.885 36.907 5.642 1.00 23.89 160 GLU B N 1
ATOM 2308 C CA . GLU B 1 146 ? 96.772 36.119 6.857 1.00 24.86 160 GLU B CA 1
ATOM 2309 C C . GLU B 1 146 ? 95.914 34.864 6.657 1.00 24.11 160 GLU B C 1
ATOM 2310 O O . GLU B 1 146 ? 96.269 33.758 7.087 1.00 22.94 160 GLU B O 1
ATOM 2316 N N . ASN B 1 147 ? 94.786 35.027 5.972 1.00 23.39 161 ASN B N 1
ATOM 2317 C CA . ASN B 1 147 ? 93.875 33.902 5.743 1.00 24.70 161 ASN B CA 1
ATOM 2318 C C . ASN B 1 147 ? 94.524 32.815 4.902 1.00 25.13 161 ASN B C 1
ATOM 2319 O O . ASN B 1 147 ? 94.330 31.631 5.178 1.00 26.27 161 ASN B O 1
ATOM 2324 N N . ASN B 1 148 ? 95.309 33.217 3.909 1.00 26.73 162 ASN B N 1
ATOM 2325 C CA . ASN B 1 148 ? 96.037 32.279 3.057 1.00 28.13 162 ASN B CA 1
ATOM 2326 C C . ASN B 1 148 ? 97.059 31.485 3.887 1.00 29.02 162 ASN B C 1
ATOM 2327 O O . ASN B 1 148 ? 97.233 30.273 3.701 1.00 29.59 162 ASN B O 1
ATOM 2332 N N . ARG B 1 149 ? 97.687 32.162 4.840 1.00 29.94 163 ARG B N 1
ATOM 2333 C CA A ARG B 1 149 ? 98.629 31.509 5.750 0.50 30.32 163 ARG B CA 1
ATOM 2334 C CA B ARG B 1 149 ? 98.634 31.522 5.759 0.50 30.28 163 ARG B CA 1
ATOM 2335 C C . ARG B 1 149 ? 97.925 30.538 6.688 1.00 30.63 163 ARG B C 1
ATOM 2336 O O . ARG B 1 149 ? 98.430 29.433 6.947 1.00 29.99 163 ARG B O 1
ATOM 2351 N N . LEU B 1 150 ? 96.753 30.928 7.193 1.00 30.94 164 LEU B N 1
ATOM 2352 C CA . LEU B 1 150 ? 95.974 30.048 8.069 1.00 31.52 164 LEU B CA 1
ATOM 2353 C C . LEU B 1 150 ? 95.449 28.817 7.318 1.00 32.39 164 LEU B C 1
ATOM 2354 O O . LEU B 1 150 ? 95.482 27.685 7.836 1.00 32.31 164 LEU B O 1
ATOM 2359 N N . LEU B 1 151 ? 94.976 29.033 6.096 1.00 33.37 165 LEU B N 1
ATOM 2360 C CA . LEU B 1 151 ? 94.585 27.948 5.199 1.00 34.42 165 LEU B CA 1
ATOM 2361 C C . LEU B 1 151 ? 95.735 26.925 5.054 1.00 35.97 165 LEU B C 1
ATOM 2362 O O . LEU B 1 151 ? 95.534 25.738 5.291 1.00 35.27 165 LEU B O 1
ATOM 2367 N N . GLU B 1 152 ? 96.932 27.395 4.705 1.00 37.79 166 GLU B N 1
ATOM 2368 C CA . GLU B 1 152 ? 98.105 26.522 4.599 1.00 39.65 166 GLU B CA 1
ATOM 2369 C C . GLU B 1 152 ? 98.461 25.817 5.925 1.00 40.22 166 GLU B C 1
ATOM 2370 O O . GLU B 1 152 ? 98.838 24.646 5.929 1.00 40.93 166 GLU B O 1
ATOM 2376 N N . ALA B 1 153 ? 98.327 26.519 7.045 1.00 41.12 167 ALA B N 1
ATOM 2377 C CA . ALA B 1 153 ? 98.547 25.908 8.363 1.00 41.50 167 ALA B CA 1
ATOM 2378 C C . ALA B 1 153 ? 97.566 24.768 8.649 1.00 42.36 167 ALA B C 1
ATOM 2379 O O . ALA B 1 153 ? 97.920 23.768 9.297 1.00 42.38 167 ALA B O 1
ATOM 2381 N N . LEU B 1 154 ? 96.332 24.908 8.186 1.00 42.89 168 LEU B N 1
ATOM 2382 C CA . LEU B 1 154 ? 95.323 23.867 8.399 1.00 43.90 168 LEU B CA 1
ATOM 2383 C C . LEU B 1 154 ? 95.508 22.667 7.463 1.00 44.58 168 LEU B C 1
ATOM 2384 O O . LEU B 1 154 ? 95.059 21.571 7.778 1.00 45.04 168 LEU B O 1
ATOM 2389 N N . VAL B 1 155 ? 96.157 22.880 6.319 1.00 45.39 169 VAL B N 1
ATOM 2390 C CA . VAL B 1 155 ? 96.339 21.831 5.314 1.00 45.72 169 VAL B CA 1
ATOM 2391 C C . VAL B 1 155 ? 97.390 20.808 5.747 1.00 46.32 169 VAL B C 1
ATOM 2392 O O . VAL B 1 155 ? 98.582 21.120 5.827 1.00 47.35 169 VAL B O 1
#

Secondary structure (DSSP, 8-state):
-HHHHHHHHHHHHHHHHHHHHHHHHS-S---HHHHHHHHHHT--EEEEEE-----EEEEEES-HHHHTTS-----TT--S-EEEE-TTSSS-EEEEEEEE-SSSSEEEEEEEEESS--PPPPHHHHHHHHHHHHHHHHHHHHHHHHHHHHHT-/-HHHHHHHHHHHHHHHHHHHHHHTTS-S---HHHHHHHHHHT--EEEEEE------EEEEEES-HHHHHT---TT--S-EEEE-TTSSS-EEEEEEE--SSSS-SEEEEEEESS--PPPPHHHHHHHHHHHHHHHHHHHHHHHHHHH-

Organism: Pseudomonas syringae pv. tomato (strain ATCC BAA-871 / DC3000) (NCBI:txid223283)

Solvent-accessible surface area: 14905 Å² total

B-factor: mean 29.43, std 11.78, range [15.52, 99.58]

Radius of gyration: 20.35 Å; Cα contacts (8 Å, |Δi|>4): 526; chains: 2; bounding box: 66×52×32 Å